Protein AF-B6JE94-F1 (afdb_monomer)

Nearest PDB structures (foldseek):
  7viv-assembly1_A  TM=7.405E-01  e=9.260E-01  African swine fever virus
  4beh-assembly1_B  TM=2.922E-01  e=6.385E+00  Homo sapiens

Mean predicted aligned error: 18.53 Å

Secondary structure (DSSP, 8-state):
----PPPPPPPP-HHHHHHHHHHGGGS-HHHHHHHHHHHHT----HHHHHHHHHHTTPPPPPSS----PPP---PPPP---------HHHHHHHHHHHHHHHHHS--------PPPPS-----EEGGGS-TTS-B--PBPSSS--TT--EE---B-STT-SS-HHHHHHHHTT--HHHHHHHHHHHHTT-

Solvent-accessible surface area (backbone atoms only — not comparable to full-atom values): 11907 Å² total; per-residue (Å²): 136,83,83,82,67,77,80,75,77,79,76,90,50,71,69,59,52,50,51,42,61,75,45,19,61,82,28,32,50,63,55,47,29,53,50,50,22,69,75,66,78,46,84,67,46,49,67,55,49,46,56,48,32,57,77,74,70,37,59,59,22,69,94,57,84,77,66,82,72,73,77,80,76,86,69,82,78,80,91,76,86,88,78,101,80,83,57,72,68,62,50,50,55,55,49,51,53,51,51,52,50,61,71,71,44,76,71,73,81,69,86,74,70,76,88,79,54,98,56,86,60,67,60,33,39,74,91,71,50,60,92,82,44,42,30,10,67,48,73,46,79,88,71,56,53,96,86,51,74,24,14,25,50,39,70,23,57,92,84,30,60,34,21,77,53,51,37,56,61,73,59,52,86,56,53,77,65,53,47,50,50,53,51,53,54,58,60,73,72,108

pLDDT: mean 76.31, std 17.07, range [35.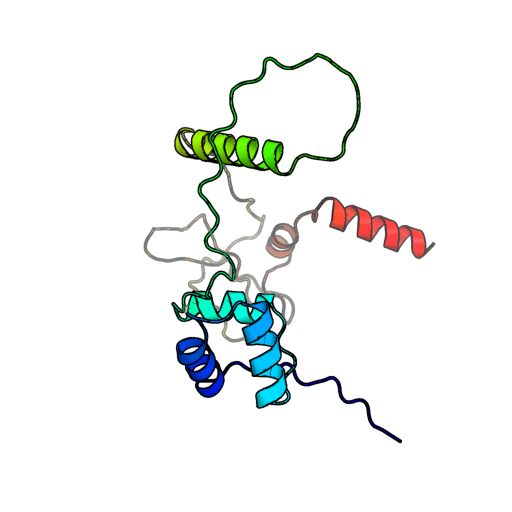84, 96.38]

InterPro domains:
  IPR011681 GcrA cell cycle regulator [PF07750] (32-177)

Sequence (190 aa):
MVTSGLPLKPIWNEQFDAFLRVNGPWKTATELTRALNAAHGTEFTRSAVLGRSFRIGVRIGSAVPRAPQPEPARKAAPSSKGNNYSSEGAKAAGVLARIEQAKSGEVPSCDFKPRTADAQSRHVPLLNLGPFGLECRWPDNELNDASQQTFCGAPTAHGASYCCAHMAIAWGIGTASERSALKTLLEASR

Organism: Afipia carboxidovorans (strain ATCC 49405 / DSM 1227 / KCTC 32145 / OM5) (NCBI:txid504832)

Foldseek 3Di:
DDPPDPPDADDDDVVLVVLCQVQFAPAALVRSQVVVCVVPVHNDDSVNSVVSCVVSVGHGHDPDPPPPDPDPDDDDDDDDDDDDPDCPPVVVVVVVVVVVCVVPDPPPPPPPDQDDFPAQAPFAFPVRQDPQLQFAAAWDPPPPPVPTTGGRRHGPDRPDNHHPRVVCSVCDPDDPVVVVVVVVVVVVVD

Radius of gyration: 27.77 Å; Cα contacts (8 Å, |Δi|>4): 164; chains: 1; bounding box: 66×59×71 Å

Structure (mmCIF, N/CA/C/O backbone):
data_AF-B6JE94-F1
#
_entry.id   AF-B6JE94-F1
#
loop_
_atom_site.group_PDB
_atom_site.id
_atom_site.type_symbol
_atom_site.label_atom_id
_atom_site.label_alt_id
_atom_site.label_comp_id
_atom_site.label_asym_id
_atom_site.label_entity_id
_atom_site.label_seq_id
_atom_site.pdbx_PDB_ins_code
_atom_site.Cartn_x
_atom_site.Cartn_y
_atom_site.Cartn_z
_atom_site.occupancy
_atom_site.B_iso_or_equiv
_atom_site.auth_seq_id
_atom_site.auth_comp_id
_atom_site.auth_asym_id
_atom_site.auth_atom_id
_atom_site.pdbx_PDB_model_num
ATOM 1 N N . MET A 1 1 ? -42.264 -1.731 7.920 1.00 35.84 1 MET A N 1
ATOM 2 C CA . MET A 1 1 ? -41.155 -2.350 7.164 1.00 35.84 1 MET A CA 1
ATOM 3 C C . MET A 1 1 ? -40.007 -1.355 7.154 1.00 35.84 1 MET A C 1
ATOM 5 O O . MET A 1 1 ? -40.072 -0.386 6.414 1.00 35.84 1 MET A O 1
ATOM 9 N N . VAL A 1 2 ? -39.040 -1.505 8.063 1.00 39.34 2 VAL A N 1
ATOM 10 C CA . VAL A 1 2 ? -37.864 -0.624 8.127 1.00 39.34 2 VAL A CA 1
ATOM 11 C C . VAL A 1 2 ? -36.789 -1.289 7.282 1.00 39.34 2 VAL A C 1
ATOM 13 O O . VAL A 1 2 ? -36.285 -2.349 7.641 1.00 39.34 2 VAL A O 1
ATOM 16 N N . THR A 1 3 ? -36.507 -0.727 6.113 1.00 43.06 3 THR A N 1
ATOM 17 C CA . THR A 1 3 ? -35.387 -1.152 5.278 1.00 43.06 3 THR A CA 1
ATOM 18 C C . THR A 1 3 ? -34.099 -0.767 5.992 1.00 43.06 3 THR A C 1
ATOM 20 O O . THR A 1 3 ? -33.694 0.395 5.970 1.00 43.06 3 THR A O 1
ATOM 23 N N . SER A 1 4 ? -33.478 -1.736 6.658 1.00 49.16 4 SER A N 1
ATOM 24 C CA . SER A 1 4 ? -32.138 -1.637 7.232 1.00 49.16 4 SER A CA 1
ATOM 25 C C . SER A 1 4 ? -31.113 -1.530 6.099 1.00 49.16 4 SER A C 1
ATOM 27 O O . SER A 1 4 ? -30.460 -2.506 5.734 1.00 49.16 4 SER A O 1
ATOM 29 N N . GLY A 1 5 ? -31.019 -0.352 5.483 1.00 53.25 5 GLY A N 1
ATOM 30 C CA . GLY A 1 5 ? -29.889 -0.010 4.630 1.00 53.25 5 GLY A CA 1
ATOM 31 C C . GLY A 1 5 ? -28.624 -0.063 5.478 1.00 53.25 5 GLY A C 1
ATOM 32 O O . GLY A 1 5 ? -28.601 0.478 6.583 1.00 53.25 5 GLY A O 1
ATOM 33 N N . LEU A 1 6 ? -27.592 -0.755 4.994 1.00 54.31 6 LEU A N 1
ATOM 34 C CA . LEU A 1 6 ? -26.278 -0.759 5.633 1.00 54.31 6 LEU A CA 1
ATOM 35 C C . LEU A 1 6 ? -25.855 0.699 5.891 1.00 54.31 6 LEU A C 1
ATOM 37 O O . LEU A 1 6 ? -25.915 1.497 4.949 1.00 54.31 6 LEU A O 1
ATOM 41 N N . PRO A 1 7 ? -25.463 1.070 7.125 1.00 62.28 7 PRO A N 1
ATOM 42 C CA . PRO A 1 7 ? -25.089 2.443 7.419 1.00 62.28 7 PRO A CA 1
ATOM 43 C C . PRO A 1 7 ? -23.915 2.823 6.520 1.00 62.28 7 PRO A C 1
ATOM 45 O O . PRO A 1 7 ? -22.867 2.167 6.515 1.00 62.28 7 PRO A O 1
ATOM 48 N N . LEU A 1 8 ? -24.118 3.855 5.699 1.00 69.38 8 LEU A N 1
ATOM 49 C CA . LEU A 1 8 ? -23.069 4.374 4.836 1.00 69.38 8 LEU A CA 1
ATOM 50 C C . LEU A 1 8 ? -21.899 4.788 5.723 1.00 69.38 8 LEU A C 1
ATOM 52 O O . LEU A 1 8 ? -22.050 5.589 6.646 1.00 69.38 8 LEU A O 1
ATOM 56 N N . LYS A 1 9 ? -20.724 4.220 5.445 1.00 77.31 9 LYS A N 1
ATOM 57 C CA . LYS A 1 9 ? -19.511 4.542 6.190 1.00 77.31 9 LYS A CA 1
ATOM 58 C C . LYS A 1 9 ? -19.262 6.051 6.079 1.00 77.31 9 LYS A C 1
ATOM 60 O O . LYS A 1 9 ? -19.142 6.546 4.956 1.00 77.31 9 LYS A O 1
ATOM 65 N N . PRO A 1 10 ? -19.162 6.783 7.200 1.00 82.12 10 PRO A N 1
ATOM 66 C CA . PRO A 1 10 ? -19.008 8.226 7.145 1.00 82.12 10 PRO A CA 1
ATOM 67 C C . PRO A 1 10 ? -17.671 8.582 6.478 1.00 82.12 10 PRO A C 1
ATOM 69 O O . PRO A 1 10 ? -16.611 8.058 6.836 1.00 82.12 10 PRO A O 1
ATOM 72 N N . ILE A 1 11 ? -17.737 9.446 5.464 1.00 92.06 11 ILE A N 1
ATOM 73 C CA . ILE A 1 11 ? -16.577 9.930 4.708 1.00 92.06 11 ILE A CA 1
ATOM 74 C C . ILE A 1 11 ? -15.992 11.134 5.450 1.00 92.06 11 ILE A C 1
ATOM 76 O O . ILE A 1 11 ? -16.724 12.037 5.845 1.00 92.06 11 ILE A O 1
ATOM 80 N N . TRP A 1 12 ? -14.671 11.163 5.640 1.00 92.94 12 TRP A N 1
ATOM 81 C CA . TRP A 1 12 ? -13.993 12.312 6.244 1.00 92.94 12 TRP A CA 1
ATOM 82 C C . TRP A 1 12 ? -14.084 13.543 5.337 1.00 92.94 12 TRP A C 1
ATOM 84 O O . TRP A 1 12 ? -13.752 13.459 4.157 1.00 92.94 12 TRP A O 1
ATOM 94 N N . ASN A 1 13 ? -14.486 14.682 5.896 1.00 94.44 13 ASN A N 1
ATOM 95 C CA . ASN A 1 13 ? -14.581 15.964 5.205 1.00 94.44 13 ASN A CA 1
ATOM 96 C C . ASN A 1 13 ? -13.917 17.078 6.040 1.00 94.44 13 ASN A C 1
ATOM 98 O O . ASN A 1 13 ? -13.529 16.857 7.191 1.00 94.44 13 ASN A O 1
ATOM 102 N N . GLU A 1 14 ? -13.813 18.279 5.467 1.00 95.25 14 GLU A N 1
ATOM 103 C CA . GLU A 1 14 ? -13.161 19.421 6.126 1.00 95.25 14 GLU A CA 1
ATOM 104 C C . GLU A 1 14 ? -13.883 19.852 7.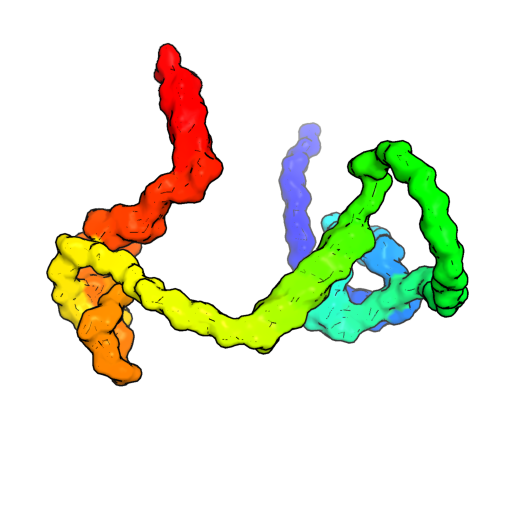414 1.00 95.25 14 GLU A C 1
ATOM 106 O O . GLU A 1 14 ? -13.245 20.290 8.367 1.00 95.25 14 GLU A O 1
ATOM 111 N N . GLN A 1 15 ? -15.207 19.674 7.491 1.00 94.50 15 GLN A N 1
ATOM 112 C CA . GLN A 1 15 ? -15.989 20.002 8.685 1.00 94.50 15 GLN A CA 1
ATOM 113 C C . GLN A 1 15 ? -15.576 19.137 9.885 1.00 94.50 15 GLN A C 1
ATOM 115 O O . GLN A 1 15 ? -15.415 19.651 10.994 1.00 94.50 15 GLN A O 1
ATOM 120 N N . PHE A 1 16 ? -15.353 17.837 9.673 1.00 95.12 16 PHE A N 1
ATOM 121 C CA . PHE A 1 16 ? -14.879 16.940 10.727 1.00 95.12 16 PHE A CA 1
ATOM 122 C C . PHE A 1 16 ? -13.433 17.241 11.125 1.00 95.12 16 PHE A C 1
ATOM 124 O O . PHE A 1 16 ? -13.106 17.212 12.309 1.00 95.12 16 PHE A O 1
ATOM 131 N N . ASP A 1 17 ? -12.573 17.592 10.170 1.00 96.19 17 ASP A N 1
ATOM 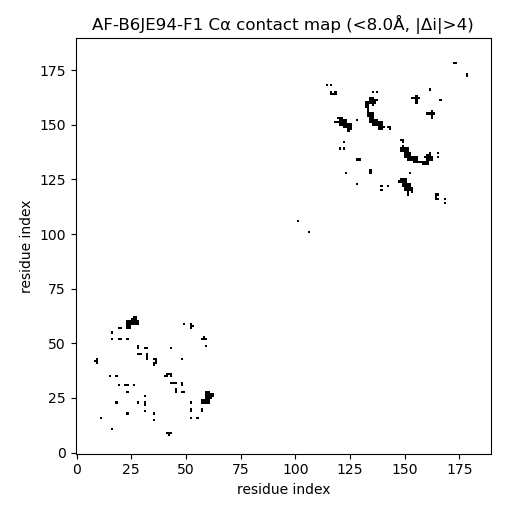132 C CA . ASP A 1 17 ? -11.196 17.983 10.478 1.00 96.19 17 ASP A CA 1
ATOM 133 C C . ASP A 1 17 ? -11.141 19.288 11.278 1.00 96.19 17 ASP A C 1
ATOM 135 O O . ASP A 1 17 ? -10.404 19.377 12.263 1.00 96.19 17 ASP A O 1
ATOM 139 N N . ALA A 1 18 ? -11.963 20.278 10.918 1.00 96.00 18 ALA A N 1
ATOM 140 C CA . ALA A 1 18 ? -12.120 21.512 11.679 1.00 96.00 18 ALA A CA 1
ATOM 141 C C . ALA A 1 18 ? -12.599 21.227 13.111 1.00 96.00 18 ALA A C 1
ATOM 143 O O . ALA A 1 18 ? -12.018 21.741 14.070 1.00 96.00 18 ALA A O 1
ATOM 144 N N . PHE A 1 19 ? -13.583 20.336 13.276 1.00 95.75 19 PHE A N 1
ATOM 145 C CA . PHE A 1 19 ? -14.044 19.904 14.595 1.00 95.75 19 PHE A CA 1
ATOM 146 C C . PHE A 1 19 ? -12.906 19.301 15.430 1.00 95.75 19 PHE A C 1
ATOM 148 O O . PHE A 1 19 ? -12.746 19.653 16.604 1.00 95.75 19 PHE A O 1
ATOM 155 N N . LEU A 1 20 ? -12.090 18.427 14.830 1.00 95.62 20 LEU A N 1
ATOM 156 C CA . LEU A 1 20 ? -10.948 17.808 15.500 1.00 95.62 20 LEU A CA 1
ATOM 157 C C . LEU A 1 20 ? -9.867 18.832 15.859 1.00 95.62 20 LEU A C 1
ATOM 159 O O . LEU A 1 20 ? -9.333 18.753 16.959 1.00 95.62 20 LEU A O 1
ATOM 163 N N . ARG A 1 21 ? -9.565 19.815 15.002 1.00 95.38 21 ARG A N 1
ATOM 164 C CA . ARG A 1 21 ? -8.579 20.873 15.309 1.00 95.38 21 ARG A CA 1
ATOM 165 C C . ARG A 1 21 ? -8.999 21.723 16.505 1.00 95.38 21 ARG A C 1
ATOM 167 O O . ARG A 1 21 ? -8.172 22.006 17.366 1.00 95.38 21 ARG A O 1
ATOM 174 N N . VAL A 1 22 ? -10.280 22.084 16.579 1.00 94.75 22 VAL A N 1
ATOM 175 C CA . VAL A 1 22 ? -10.819 22.916 17.664 1.00 94.75 22 VAL A CA 1
ATOM 176 C C . VAL A 1 22 ? -10.892 22.146 18.981 1.00 94.75 22 VAL A C 1
ATOM 178 O O . VAL A 1 22 ? -10.543 22.681 20.028 1.00 94.75 22 VAL A O 1
ATOM 181 N N . ASN A 1 23 ? -11.341 20.890 18.948 1.00 93.19 23 ASN A N 1
ATOM 182 C CA . ASN A 1 23 ? -11.644 20.129 20.163 1.00 93.19 23 ASN A CA 1
ATOM 183 C C . ASN A 1 23 ? -10.514 19.199 20.618 1.00 93.19 23 ASN A C 1
ATOM 185 O O . ASN A 1 23 ? -10.486 18.796 21.781 1.00 93.19 23 ASN A O 1
ATOM 189 N N . GLY A 1 24 ? -9.612 18.838 19.707 1.00 92.00 24 GLY A N 1
ATOM 190 C CA . GLY A 1 24 ? -8.542 17.866 19.908 1.00 92.00 24 GLY A CA 1
ATOM 191 C C . GLY A 1 24 ? -7.700 18.122 21.153 1.00 92.00 24 GLY A C 1
ATOM 192 O O . GLY A 1 24 ? -7.620 17.226 21.989 1.00 92.00 24 GLY A O 1
ATOM 193 N N . PRO A 1 25 ? -7.132 19.328 21.337 1.00 92.06 25 PRO A N 1
ATOM 194 C CA . PRO A 1 25 ? -6.187 19.586 22.424 1.00 92.06 25 PRO A CA 1
ATOM 195 C C . PRO A 1 25 ? -6.747 19.366 23.839 1.00 92.06 25 PRO A C 1
ATOM 197 O O . PRO A 1 25 ? -5.984 19.063 24.753 1.00 92.06 25 PRO A O 1
ATOM 200 N N . TRP A 1 26 ? -8.065 19.483 24.024 1.00 90.00 26 TRP A N 1
ATOM 201 C CA . TRP A 1 26 ? -8.716 19.483 25.345 1.00 90.00 26 TRP A CA 1
ATOM 202 C C . TRP A 1 26 ? -9.593 18.258 25.604 1.00 90.00 26 TRP A C 1
ATOM 204 O O . TRP A 1 26 ? -10.083 18.089 26.717 1.00 90.00 26 TRP A O 1
ATOM 214 N N . LYS A 1 27 ? -9.837 17.424 24.591 1.00 92.44 27 LYS A N 1
ATOM 215 C CA . LYS A 1 27 ? -10.684 16.234 24.711 1.00 92.44 27 LYS A CA 1
ATOM 216 C C . LYS A 1 27 ? -9.880 14.981 24.428 1.00 92.44 27 LYS A C 1
ATOM 218 O O . LYS A 1 27 ? -9.012 14.959 23.561 1.00 92.44 27 LYS A O 1
ATOM 223 N N . THR A 1 28 ? -10.225 13.902 25.114 1.00 93.69 28 THR A N 1
ATOM 224 C CA . THR A 1 28 ? -9.709 12.575 24.784 1.00 93.69 28 THR A CA 1
ATOM 225 C C . THR A 1 28 ? -10.309 12.048 23.487 1.00 93.69 28 THR A C 1
ATOM 227 O O . THR A 1 28 ? -11.386 12.455 23.052 1.00 93.69 28 THR A O 1
ATOM 230 N N . ALA A 1 29 ? -9.658 11.044 22.895 1.00 92.56 29 ALA A N 1
ATOM 231 C CA . ALA A 1 29 ? -10.170 10.361 21.708 1.00 92.56 29 ALA A CA 1
ATOM 232 C C . ALA A 1 29 ? -11.595 9.813 21.897 1.00 92.56 29 ALA A C 1
ATOM 234 O O . ALA A 1 29 ? -12.404 9.851 20.973 1.00 92.56 29 ALA A O 1
ATOM 235 N N . THR A 1 30 ? -11.912 9.309 23.091 1.00 94.88 30 THR A N 1
ATOM 236 C CA . THR A 1 30 ? -13.235 8.756 23.404 1.00 94.88 30 THR A CA 1
ATOM 237 C C . THR A 1 30 ? -14.297 9.856 23.457 1.00 94.88 30 THR A C 1
ATOM 239 O O . THR A 1 30 ? -15.372 9.699 22.882 1.00 94.88 30 THR A O 1
ATOM 242 N N . GLU A 1 31 ? -13.986 10.991 24.086 1.00 95.44 31 GLU A N 1
ATOM 243 C CA . GLU A 1 31 ? -14.886 12.148 24.157 1.00 95.44 31 GLU A CA 1
ATOM 244 C C . GLU A 1 31 ? -15.080 12.806 22.793 1.00 95.44 31 GLU A C 1
ATOM 246 O O . GLU A 1 31 ? -16.206 13.152 22.451 1.00 95.44 31 GLU A O 1
ATOM 251 N N . LEU A 1 32 ? -14.015 12.923 21.993 1.00 95.00 32 LEU A N 1
ATOM 252 C CA . LEU A 1 32 ? -14.097 13.408 20.614 1.00 95.00 32 LEU A CA 1
ATOM 253 C C . LEU A 1 32 ? -15.009 12.526 19.775 1.00 95.00 32 LEU A C 1
ATOM 255 O O . LEU A 1 32 ? -15.865 13.044 19.075 1.00 95.00 32 LEU A O 1
ATOM 259 N N . THR A 1 33 ? -14.860 11.205 19.883 1.00 96.06 33 THR A N 1
ATOM 260 C CA . THR A 1 33 ? -15.703 10.254 19.148 1.00 96.06 33 THR A CA 1
ATOM 261 C C . THR A 1 33 ? -17.169 10.423 19.529 1.00 96.06 33 THR A C 1
ATOM 263 O O . THR A 1 33 ? -18.022 10.552 18.657 1.00 96.06 33 THR A O 1
ATOM 266 N N . ARG A 1 34 ? -17.468 10.487 20.834 1.00 95.94 34 ARG A N 1
ATOM 267 C CA . ARG A 1 34 ? -18.840 10.678 21.318 1.00 95.94 34 ARG A CA 1
ATOM 268 C C . ARG A 1 34 ? -19.420 12.018 20.860 1.00 95.94 34 ARG A C 1
ATOM 270 O O . ARG A 1 34 ? -20.554 12.049 20.400 1.00 95.94 34 ARG A O 1
ATOM 277 N N . ALA A 1 35 ? -18.651 13.101 20.966 1.00 94.88 35 ALA A N 1
ATOM 278 C CA . ALA A 1 35 ? -19.096 14.437 20.583 1.00 94.88 35 ALA A CA 1
ATOM 279 C C . ALA A 1 35 ? -19.295 14.574 19.065 1.00 94.88 35 ALA A C 1
ATOM 281 O O . ALA A 1 35 ? -20.290 15.146 18.638 1.00 94.88 35 ALA A O 1
ATOM 282 N N . LEU A 1 36 ? -18.394 14.006 18.259 1.00 94.62 36 LEU A N 1
ATOM 283 C CA . LEU A 1 36 ? -18.473 14.020 16.797 1.00 94.62 36 LEU A CA 1
ATOM 284 C C . LEU A 1 36 ? -19.686 13.221 16.297 1.00 94.62 36 LEU A C 1
ATOM 286 O O . LEU A 1 36 ? -20.456 13.709 15.472 1.00 94.62 36 LEU A O 1
ATOM 290 N N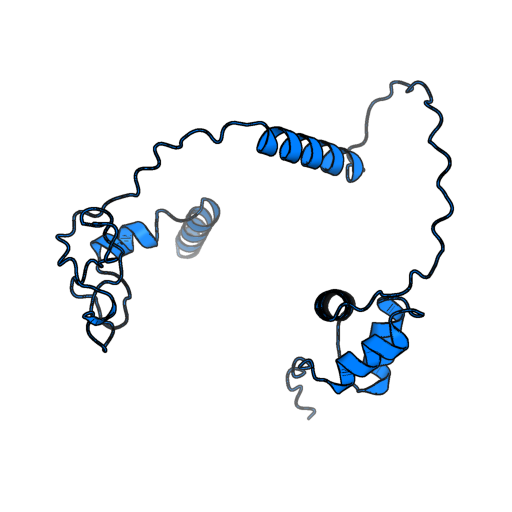 . ASN A 1 37 ? -19.892 12.021 16.847 1.00 94.81 37 ASN A N 1
ATOM 291 C CA . ASN A 1 37 ? -21.029 11.173 16.497 1.00 94.81 37 ASN A CA 1
ATOM 292 C C . ASN A 1 37 ? -22.357 11.815 16.923 1.00 94.81 37 ASN A C 1
ATOM 294 O O . ASN A 1 37 ? -23.302 11.827 16.140 1.00 94.81 37 ASN A O 1
ATOM 298 N N . ALA A 1 38 ? -22.412 12.416 18.118 1.00 93.75 38 ALA A N 1
ATOM 299 C CA . ALA A 1 38 ? -23.602 13.112 18.607 1.00 93.75 38 ALA A CA 1
ATOM 300 C C . ALA A 1 38 ? -23.928 14.384 17.805 1.00 93.75 38 ALA A C 1
ATOM 302 O O . ALA A 1 38 ? -25.095 14.650 17.542 1.00 93.75 38 ALA A O 1
ATOM 303 N N . ALA A 1 39 ? -22.917 15.161 17.401 1.00 91.69 39 ALA A N 1
ATOM 304 C CA . ALA A 1 39 ? -23.118 16.416 16.676 1.00 91.69 39 ALA A CA 1
ATOM 305 C C . ALA A 1 39 ? -23.528 16.211 15.210 1.00 91.69 39 ALA A C 1
ATOM 307 O O . ALA A 1 39 ? -24.252 17.034 14.657 1.00 91.69 39 ALA A O 1
ATOM 308 N N . HIS A 1 40 ? -23.058 15.133 14.575 1.00 90.44 40 HIS A N 1
ATOM 309 C CA . HIS A 1 40 ? -23.203 14.936 13.130 1.00 90.44 40 HIS A CA 1
ATOM 310 C C . HIS A 1 40 ? -23.990 13.679 12.738 1.00 90.44 40 HIS A C 1
ATOM 312 O O . HIS A 1 40 ? -24.092 13.388 11.550 1.00 90.44 40 HIS A O 1
ATOM 318 N N . GLY A 1 41 ? -24.516 12.918 13.705 1.00 89.81 41 GLY A N 1
ATOM 319 C CA . GLY A 1 41 ? -25.239 11.669 13.436 1.00 89.81 41 GLY A CA 1
ATOM 320 C C . GLY A 1 41 ? -24.374 10.620 12.731 1.00 89.81 41 GLY A C 1
ATOM 321 O O . GLY A 1 41 ? -24.862 9.885 11.879 1.00 89.81 41 GLY A O 1
ATOM 322 N N . THR A 1 42 ? -23.073 10.598 13.033 1.00 91.00 42 THR A N 1
ATOM 323 C CA . THR A 1 42 ? -22.103 9.680 12.414 1.00 91.00 42 THR A CA 1
ATOM 324 C C . THR A 1 42 ? -21.750 8.527 13.349 1.00 91.00 42 THR A C 1
ATOM 326 O O . THR A 1 42 ? -22.003 8.579 14.550 1.00 91.00 42 THR A O 1
ATOM 329 N N . GLU A 1 43 ? -21.132 7.483 12.798 1.00 93.38 43 GLU A N 1
ATOM 330 C CA . GLU A 1 43 ? -20.690 6.301 13.547 1.00 93.38 43 GLU A CA 1
ATOM 331 C C . GLU A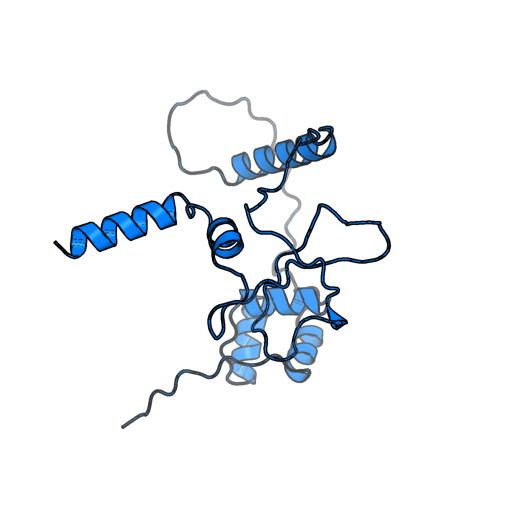 1 43 ? -19.170 6.107 13.444 1.00 93.38 43 GLU A C 1
ATOM 333 O O . GLU A 1 43 ? -18.666 5.029 13.122 1.00 93.38 43 GLU A O 1
ATOM 338 N N . PHE A 1 44 ? -18.390 7.164 13.691 1.00 94.00 44 PHE A N 1
ATOM 339 C CA . PHE A 1 44 ? -16.940 7.009 13.750 1.00 94.00 44 PHE A CA 1
ATOM 340 C C . PHE A 1 44 ? -16.529 6.182 14.971 1.00 94.00 44 PHE A C 1
ATOM 342 O O . PHE A 1 44 ? -17.070 6.328 16.069 1.00 94.00 44 PHE A O 1
ATOM 349 N N . THR A 1 45 ? -15.527 5.322 14.790 1.00 95.44 45 THR A N 1
ATOM 350 C CA . THR A 1 45 ? -14.898 4.587 15.890 1.00 95.44 45 THR A CA 1
ATOM 351 C C . THR A 1 45 ? -13.784 5.416 16.526 1.00 95.44 45 THR A C 1
ATOM 353 O O . THR A 1 45 ? -13.168 6.276 15.889 1.00 95.44 45 THR A O 1
ATOM 356 N N . ARG A 1 46 ? -13.434 5.088 17.775 1.00 95.88 46 ARG A N 1
ATOM 357 C CA . ARG A 1 46 ? -12.324 5.731 18.496 1.00 95.88 46 ARG A CA 1
ATOM 358 C C . ARG A 1 46 ? -10.996 5.664 17.734 1.00 95.88 46 ARG A C 1
ATOM 360 O O . ARG A 1 46 ? -10.243 6.636 17.720 1.00 95.88 46 ARG A O 1
ATOM 367 N N . SER A 1 47 ? -10.695 4.525 17.109 1.00 96.00 47 SER A N 1
ATOM 368 C CA . SER A 1 47 ? -9.471 4.337 16.321 1.00 96.00 47 SER A CA 1
ATOM 369 C C . SER A 1 47 ? -9.482 5.147 15.024 1.00 96.00 47 SER A C 1
ATOM 371 O O . SER A 1 47 ? -8.436 5.668 14.635 1.00 96.00 47 SER A O 1
ATOM 373 N N . ALA A 1 48 ? -10.646 5.313 14.387 1.00 95.75 48 ALA A N 1
ATOM 374 C CA . ALA A 1 48 ? -10.787 6.155 13.204 1.00 95.75 48 ALA A C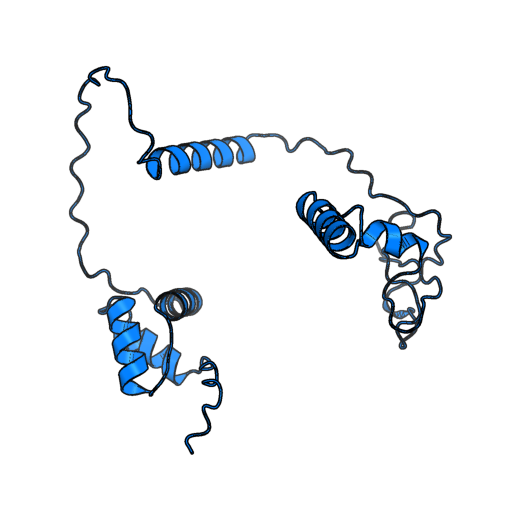A 1
ATOM 375 C C . ALA A 1 48 ? -10.504 7.629 13.531 1.00 95.75 48 ALA A C 1
ATOM 377 O O . ALA A 1 48 ? -9.733 8.263 12.809 1.00 95.75 48 ALA A O 1
ATOM 378 N N . VAL A 1 49 ? -11.055 8.135 14.641 1.00 96.31 49 VAL A N 1
ATOM 379 C CA . VAL A 1 49 ? -10.809 9.501 15.135 1.00 96.31 49 VAL A CA 1
ATOM 380 C C . VAL A 1 49 ? -9.332 9.704 15.472 1.00 96.31 49 VAL A C 1
ATOM 382 O O . VAL A 1 49 ? -8.721 10.633 14.956 1.00 96.31 49 VAL A O 1
ATOM 385 N N . LEU A 1 50 ? -8.723 8.796 16.247 1.00 95.69 50 LEU A N 1
ATOM 386 C CA . LEU A 1 50 ? -7.287 8.841 16.564 1.00 95.69 50 LEU A CA 1
ATOM 387 C C . LEU A 1 50 ? -6.427 8.892 15.301 1.00 95.69 50 LEU A C 1
ATOM 389 O O . LEU A 1 50 ? -5.608 9.794 15.135 1.00 95.69 50 LEU A O 1
ATOM 393 N N . GLY A 1 51 ? -6.630 7.932 14.396 1.00 95.44 51 GLY A N 1
ATOM 394 C CA . GLY A 1 51 ? -5.859 7.845 13.162 1.00 95.44 51 GLY A CA 1
ATOM 395 C C . GLY A 1 51 ? -6.034 9.077 12.276 1.00 95.44 51 GLY A C 1
ATOM 396 O O . GLY A 1 51 ? -5.070 9.512 11.646 1.00 95.44 51 GLY A O 1
ATOM 397 N N . ARG A 1 52 ? -7.238 9.665 12.233 1.00 96.38 52 ARG A N 1
ATOM 398 C CA . ARG A 1 52 ? -7.469 10.909 11.494 1.00 96.38 52 ARG A CA 1
ATOM 399 C C . ARG A 1 52 ? -6.737 12.077 12.141 1.00 96.38 52 ARG A C 1
ATOM 401 O O . ARG A 1 52 ? -5.979 12.727 11.430 1.00 96.38 52 ARG A O 1
ATOM 408 N N . SER A 1 53 ? -6.888 12.286 13.449 1.00 95.56 53 SER A N 1
ATOM 409 C CA . SER A 1 53 ? -6.219 13.368 14.185 1.00 95.56 53 SER A CA 1
ATOM 410 C C . SER A 1 53 ? -4.702 13.352 14.001 1.00 95.56 53 SER A C 1
ATOM 412 O O . SER A 1 53 ? -4.123 14.405 13.750 1.00 95.56 53 SER A O 1
ATOM 414 N N . PHE A 1 54 ? -4.066 12.174 14.013 1.00 95.50 54 PHE A N 1
ATOM 415 C CA . PHE A 1 54 ? -2.631 12.058 13.729 1.00 95.50 54 PHE A CA 1
ATOM 416 C C . PHE A 1 54 ? -2.260 12.509 12.310 1.00 95.50 54 PHE A C 1
ATOM 418 O O . PHE A 1 54 ? -1.294 13.249 12.147 1.00 95.50 54 PHE A O 1
ATOM 425 N N . ARG A 1 55 ? -3.029 12.113 11.285 1.00 96.19 55 ARG A N 1
ATOM 426 C CA . ARG A 1 55 ? -2.756 12.505 9.889 1.00 96.19 55 ARG A CA 1
ATOM 427 C C . ARG A 1 55 ? -2.919 14.005 9.642 1.00 96.19 55 ARG A C 1
ATOM 429 O O . ARG A 1 55 ? -2.218 14.541 8.796 1.00 96.19 55 ARG A O 1
ATOM 436 N N . ILE A 1 56 ? -3.815 14.668 10.374 1.00 95.88 56 ILE A N 1
ATOM 437 C CA . ILE A 1 56 ? -4.030 16.123 10.276 1.00 95.88 56 ILE A CA 1
ATOM 438 C C . ILE A 1 56 ? -3.194 16.930 11.287 1.00 95.88 56 ILE A C 1
ATOM 440 O O . ILE A 1 56 ? -3.397 18.135 11.419 1.00 95.88 56 ILE A O 1
ATOM 444 N N . GLY A 1 57 ? -2.278 16.282 12.019 1.00 94.25 57 GLY A N 1
ATOM 445 C CA . GLY A 1 57 ? -1.360 16.940 12.957 1.00 94.25 57 GLY A CA 1
ATOM 446 C C . GLY A 1 57 ? -1.998 17.445 14.258 1.00 94.25 57 GLY A C 1
ATOM 447 O O . GLY A 1 57 ? -1.400 18.258 14.959 1.00 94.25 57 GLY A O 1
ATOM 448 N N . VAL A 1 58 ? -3.199 16.980 14.609 1.00 94.12 58 VAL A N 1
ATOM 449 C CA . VAL A 1 58 ? -3.904 17.394 15.828 1.00 94.12 58 VAL A CA 1
ATOM 450 C C . VAL A 1 58 ? -3.466 16.535 17.009 1.00 94.12 58 VAL A C 1
ATOM 452 O O . VAL A 1 58 ? -3.653 15.316 17.018 1.00 94.12 58 VAL A O 1
ATOM 455 N N . ARG A 1 59 ? -2.936 17.182 18.051 1.00 91.00 59 ARG A N 1
ATOM 456 C CA . ARG A 1 59 ? -2.693 16.532 19.343 1.00 91.00 59 ARG A CA 1
ATOM 457 C C . ARG A 1 59 ? -4.016 16.367 20.082 1.00 91.00 59 ARG A C 1
ATOM 459 O O . ARG A 1 59 ? -4.692 17.349 20.367 1.00 91.00 59 ARG A O 1
ATOM 466 N N . ILE A 1 60 ? -4.368 15.122 20.386 1.00 90.50 60 ILE A N 1
ATOM 467 C CA . ILE A 1 60 ? -5.515 14.795 21.234 1.00 90.50 60 ILE A CA 1
ATOM 468 C C . ILE A 1 60 ? -5.086 14.917 22.698 1.00 90.50 60 ILE A C 1
ATOM 470 O O . ILE A 1 60 ? -4.035 14.394 23.079 1.00 90.50 60 ILE A O 1
ATOM 474 N N . GLY A 1 61 ? -5.898 15.591 23.509 1.00 79.56 61 GLY A N 1
ATOM 475 C CA . GLY A 1 61 ? -5.671 15.749 24.939 1.00 79.56 61 GLY A CA 1
ATOM 476 C C . GLY A 1 61 ? -5.579 14.401 25.661 1.00 79.56 61 GLY A C 1
ATOM 477 O O . GLY A 1 61 ? -6.310 13.451 25.365 1.00 79.56 61 GLY A O 1
ATOM 478 N N . SER A 1 62 ? -4.676 14.312 26.638 1.00 69.00 62 SER A N 1
ATOM 479 C CA . SER A 1 62 ? -4.652 13.210 27.604 1.00 69.00 62 SER A CA 1
ATOM 480 C C . SER A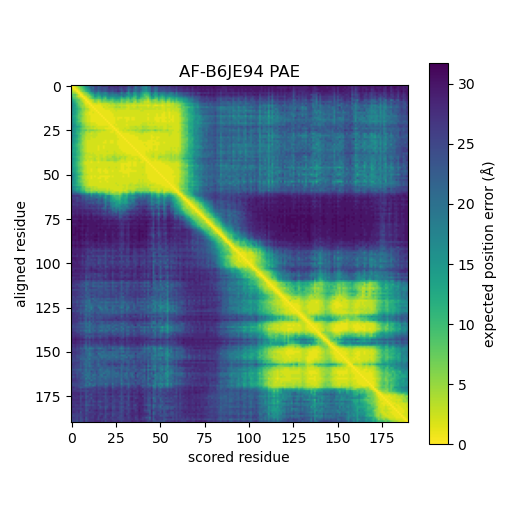 1 62 ? -5.514 13.604 28.799 1.00 69.00 62 SER A C 1
ATOM 482 O O . SER A 1 62 ? -5.246 14.630 29.416 1.00 69.00 62 SER A O 1
ATOM 484 N N . ALA A 1 63 ? -6.510 12.789 29.164 1.00 57.91 63 ALA A N 1
ATOM 485 C CA . ALA A 1 63 ? -7.361 13.035 30.340 1.00 57.91 63 ALA A CA 1
ATOM 486 C C . ALA A 1 63 ? -6.596 13.027 31.674 1.00 57.91 63 ALA A C 1
ATOM 488 O O . ALA A 1 63 ? -7.175 13.338 32.708 1.00 57.91 63 ALA A O 1
ATOM 489 N N . VAL A 1 64 ? -5.313 12.665 31.682 1.00 55.78 64 VAL A N 1
ATOM 490 C CA . VAL A 1 64 ? -4.508 12.634 32.901 1.00 55.78 64 VAL A CA 1
ATOM 491 C C . VAL A 1 64 ? -3.090 13.105 32.561 1.00 55.78 64 VAL A C 1
ATOM 493 O O . VAL A 1 64 ? -2.474 12.532 31.650 1.00 55.78 64 VAL A O 1
ATOM 496 N N . PRO A 1 65 ? -2.527 14.104 33.269 1.00 48.53 65 PRO A N 1
ATOM 497 C CA . PRO A 1 65 ? -1.083 14.238 33.373 1.00 48.53 65 PRO A CA 1
ATOM 498 C C . PRO A 1 65 ? -0.598 12.936 33.994 1.00 48.53 65 PRO A C 1
ATOM 500 O O . PRO A 1 65 ? -0.878 12.657 35.159 1.00 48.53 65 PRO A O 1
ATOM 503 N N . ARG A 1 66 ? 0.051 12.078 33.206 1.00 50.16 66 ARG A N 1
ATOM 504 C CA . ARG A 1 66 ? 0.631 10.851 33.744 1.00 50.16 66 ARG A CA 1
ATOM 505 C C . ARG A 1 66 ? 1.669 11.303 34.766 1.00 50.16 66 ARG A C 1
ATOM 507 O O . ARG A 1 66 ? 2.713 11.813 34.369 1.00 50.16 66 ARG A O 1
ATOM 514 N N . ALA A 1 67 ? 1.334 11.204 36.055 1.00 53.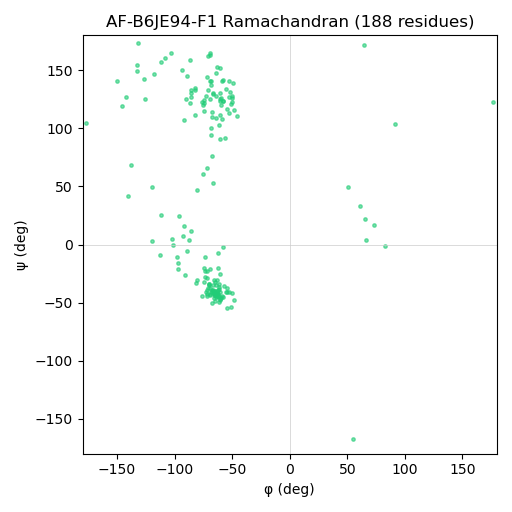19 67 ALA A N 1
ATOM 515 C CA . ALA A 1 67 ? 2.259 11.532 37.128 1.00 53.19 67 ALA A CA 1
ATOM 516 C C . ALA A 1 67 ? 3.583 10.807 36.839 1.00 53.19 67 ALA A C 1
ATOM 518 O O . ALA A 1 67 ? 3.527 9.662 36.360 1.00 53.19 67 ALA A O 1
ATOM 519 N N . PRO A 1 68 ? 4.743 11.456 37.053 1.00 52.47 68 PRO A N 1
ATOM 520 C CA . PRO A 1 68 ? 6.023 10.788 36.892 1.00 52.47 68 PRO A CA 1
ATOM 521 C C . PRO A 1 68 ? 5.970 9.522 37.741 1.00 52.47 68 PRO A C 1
ATOM 523 O O . PRO A 1 68 ? 5.798 9.576 38.958 1.00 52.47 68 PRO A O 1
ATOM 526 N N . GLN A 1 69 ? 5.986 8.375 37.066 1.00 54.53 69 GLN A N 1
ATOM 527 C CA . GLN A 1 69 ? 6.019 7.090 37.742 1.00 54.53 69 GLN A CA 1
ATOM 528 C C . GLN A 1 69 ? 7.314 7.087 38.556 1.00 54.53 69 GLN A C 1
ATOM 530 O O . GLN A 1 69 ? 8.364 7.366 37.968 1.00 54.53 69 GLN A O 1
ATOM 535 N N . PRO A 1 70 ? 7.269 6.839 39.877 1.00 50.91 70 PRO A N 1
ATOM 536 C CA . PRO A 1 70 ? 8.494 6.681 40.641 1.00 50.91 70 PRO A CA 1
ATOM 537 C C . PRO A 1 70 ? 9.322 5.583 39.971 1.00 50.91 70 PRO A C 1
ATOM 539 O O . PRO A 1 70 ? 8.773 4.542 39.595 1.00 50.91 70 PRO A O 1
ATOM 542 N N . GLU A 1 71 ? 10.620 5.833 39.776 1.00 55.28 71 GLU A N 1
ATOM 543 C CA . GLU A 1 71 ? 11.528 4.805 39.273 1.00 55.28 71 GLU A CA 1
ATOM 544 C C . GLU A 1 71 ? 11.339 3.546 40.127 1.00 55.28 71 GLU A C 1
ATOM 546 O O . GLU A 1 71 ? 11.378 3.632 41.361 1.00 55.28 71 GLU A O 1
ATOM 551 N N . PRO A 1 72 ? 11.067 2.377 39.519 1.00 50.62 72 PRO A N 1
ATOM 552 C CA . PRO A 1 72 ? 10.841 1.178 40.296 1.00 50.62 72 PRO A CA 1
ATOM 553 C C . PRO A 1 72 ? 12.139 0.843 41.027 1.00 50.62 72 PRO A C 1
ATOM 555 O O . PRO A 1 72 ? 13.124 0.421 40.417 1.00 50.62 72 PRO A O 1
ATOM 558 N N . ALA A 1 73 ? 12.133 1.033 42.348 1.00 57.09 73 ALA A N 1
ATOM 559 C CA . ALA A 1 73 ? 13.192 0.559 43.220 1.00 57.09 73 ALA A CA 1
ATOM 560 C C . ALA A 1 73 ? 13.438 -0.920 42.898 1.00 57.09 73 ALA A C 1
ATOM 562 O O . ALA A 1 73 ? 12.507 -1.732 42.941 1.00 57.09 73 ALA A O 1
ATOM 563 N N . ARG A 1 74 ? 14.681 -1.256 42.532 1.00 57.16 74 ARG A N 1
ATOM 564 C CA . ARG A 1 74 ? 15.107 -2.624 42.223 1.00 57.16 74 ARG A CA 1
ATOM 565 C C . ARG A 1 74 ? 14.897 -3.500 43.458 1.00 57.16 74 ARG A C 1
ATOM 567 O O . ARG A 1 74 ? 15.778 -3.614 44.303 1.00 57.16 74 ARG A O 1
ATOM 574 N N . LYS A 1 75 ? 13.725 -4.118 43.583 1.00 49.91 75 LYS A N 1
ATOM 575 C CA . LYS A 1 75 ? 13.512 -5.196 44.546 1.00 49.91 75 LYS A CA 1
ATOM 576 C C . LYS A 1 75 ? 14.166 -6.447 43.973 1.00 49.91 75 LYS A C 1
ATOM 578 O O . LYS A 1 75 ? 13.848 -6.851 42.856 1.00 49.91 75 LYS A O 1
ATOM 583 N N . ALA A 1 76 ? 15.097 -7.028 44.729 1.00 56.81 76 ALA A N 1
ATOM 584 C CA . ALA A 1 76 ? 15.636 -8.349 44.439 1.00 56.81 76 ALA A CA 1
ATOM 585 C C . ALA A 1 76 ? 14.465 -9.334 44.292 1.00 56.81 76 ALA A C 1
ATOM 587 O O . ALA A 1 76 ? 13.572 -9.378 45.140 1.00 56.81 76 ALA A O 1
ATOM 588 N N . ALA A 1 77 ? 14.430 -10.054 43.172 1.00 48.75 77 ALA A N 1
ATOM 589 C CA . ALA A 1 77 ? 13.315 -10.919 42.823 1.00 48.75 77 ALA A CA 1
ATOM 590 C C . ALA A 1 77 ? 13.214 -12.102 43.804 1.00 48.75 77 ALA A C 1
ATOM 592 O O . ALA A 1 77 ? 14.206 -12.811 43.988 1.00 48.75 77 ALA A O 1
ATOM 593 N N . PRO A 1 78 ? 12.037 -12.385 44.391 1.00 49.59 78 PRO A N 1
ATOM 594 C CA . PRO A 1 78 ? 11.796 -13.687 44.976 1.00 49.59 78 PRO A CA 1
ATOM 595 C C . PRO A 1 78 ? 11.563 -14.686 43.838 1.00 49.59 78 PRO A C 1
ATOM 597 O O . PRO A 1 78 ? 10.696 -14.507 42.981 1.00 49.59 78 PRO A O 1
ATOM 600 N N . SER A 1 79 ? 12.359 -15.750 43.832 1.00 59.69 79 SER A N 1
ATOM 601 C CA . SER A 1 79 ? 12.133 -16.925 42.997 1.00 59.69 79 SER A CA 1
ATOM 602 C C . SER A 1 79 ? 10.781 -17.548 43.357 1.00 59.69 79 SER A C 1
ATOM 604 O O . SER A 1 79 ? 10.644 -18.129 44.433 1.00 59.69 79 SER A O 1
ATOM 606 N N . SER A 1 80 ? 9.793 -17.491 42.461 1.00 42.81 80 SER A N 1
ATOM 607 C CA . SER A 1 80 ? 8.662 -18.420 42.515 1.00 42.81 80 SER A CA 1
ATOM 608 C C . SER A 1 80 ? 8.082 -18.709 41.130 1.00 42.81 80 SER A C 1
ATOM 610 O O . SER A 1 80 ? 8.022 -17.857 40.245 1.00 42.81 80 SER A O 1
ATOM 612 N N . LYS A 1 81 ? 7.731 -19.982 40.960 1.00 50.06 81 LYS A N 1
ATOM 613 C CA . LYS A 1 81 ? 7.190 -20.624 39.765 1.00 50.06 81 LYS A CA 1
ATOM 614 C C . LYS A 1 81 ? 5.763 -20.139 39.477 1.00 50.06 81 LYS A C 1
ATOM 616 O O . LYS A 1 81 ? 4.948 -20.097 40.387 1.00 50.06 81 LYS A O 1
ATOM 621 N N . GLY A 1 82 ? 5.458 -19.947 38.191 1.00 44.09 82 GLY A N 1
ATOM 622 C CA . GLY A 1 82 ? 4.107 -20.070 37.631 1.00 44.09 82 GLY A CA 1
ATOM 623 C C . GLY A 1 82 ? 3.251 -18.799 37.594 1.00 44.09 82 GLY A C 1
ATOM 624 O O . GLY A 1 82 ? 2.664 -18.414 38.594 1.00 44.09 82 GLY A O 1
ATOM 625 N N . ASN A 1 83 ? 3.115 -18.196 36.406 1.00 38.72 83 ASN A N 1
ATOM 626 C CA . ASN A 1 83 ? 1.827 -18.027 35.707 1.00 38.72 83 ASN A CA 1
ATOM 627 C C . ASN A 1 83 ? 2.015 -17.227 34.405 1.00 38.72 83 ASN A C 1
ATOM 629 O O . ASN A 1 83 ? 2.480 -16.090 34.402 1.00 38.72 83 ASN A O 1
ATOM 633 N N . ASN A 1 84 ? 1.620 -17.833 33.283 1.00 47.75 84 ASN A N 1
ATOM 634 C CA . ASN A 1 84 ? 1.813 -17.343 31.912 1.00 47.75 84 ASN A CA 1
ATOM 635 C C . ASN A 1 84 ? 0.779 -16.283 31.482 1.00 47.75 84 ASN A C 1
ATOM 637 O O . ASN A 1 84 ? 0.226 -16.367 30.389 1.00 47.75 84 ASN A O 1
ATOM 641 N N . TYR A 1 85 ? 0.511 -15.278 32.315 1.00 41.84 85 TYR A N 1
ATOM 642 C CA . TYR A 1 85 ? -0.386 -14.170 31.964 1.00 41.84 85 TYR A CA 1
ATOM 643 C C . TYR A 1 85 ? 0.185 -12.832 32.443 1.00 41.84 85 TYR A C 1
ATOM 645 O O . TYR A 1 85 ? -0.338 -12.216 33.358 1.00 41.84 85 TYR A O 1
ATOM 653 N N . SER A 1 86 ? 1.288 -12.390 31.832 1.00 48.50 86 SER A N 1
ATOM 654 C CA . SER A 1 86 ? 1.572 -10.969 31.566 1.00 48.50 86 SER A CA 1
ATOM 655 C C . SER A 1 86 ? 2.890 -10.855 30.794 1.00 48.50 86 SER A C 1
ATOM 657 O O . SER A 1 86 ? 3.968 -11.044 31.350 1.00 48.50 86 SER A O 1
ATOM 659 N N . SER A 1 87 ? 2.836 -10.589 29.487 1.00 47.31 87 SER A N 1
ATOM 660 C CA . SER A 1 87 ? 4.046 -10.319 28.694 1.00 47.31 87 SER A CA 1
ATOM 661 C C . SER A 1 87 ? 3.843 -9.208 27.665 1.00 47.31 87 SER A C 1
ATOM 663 O O . SER A 1 87 ? 4.333 -9.291 26.544 1.00 47.31 87 SER A O 1
ATOM 665 N N . GLU A 1 88 ? 3.158 -8.122 28.028 1.00 50.06 88 GLU A N 1
ATOM 666 C CA . GLU A 1 88 ? 3.269 -6.889 27.229 1.00 50.06 88 GLU A CA 1
ATOM 667 C C . GLU A 1 88 ? 4.660 -6.248 27.396 1.00 50.06 88 GLU A C 1
ATOM 669 O O . GLU A 1 88 ? 5.244 -5.777 26.422 1.00 50.06 88 GLU A O 1
ATOM 674 N N . GLY A 1 89 ? 5.270 -6.345 28.586 1.00 48.56 89 GLY A N 1
ATOM 675 C CA . GLY A 1 89 ? 6.623 -5.827 28.840 1.00 48.56 89 GLY A CA 1
ATOM 676 C C . GLY A 1 89 ? 7.751 -6.649 28.200 1.00 48.56 89 GLY A C 1
ATOM 677 O O . GLY A 1 89 ? 8.679 -6.084 27.624 1.00 48.56 89 GLY A O 1
ATOM 678 N N . ALA A 1 90 ? 7.659 -7.984 28.232 1.00 48.59 90 ALA A N 1
ATOM 679 C CA . ALA A 1 90 ? 8.696 -8.855 27.666 1.00 48.59 90 ALA A CA 1
ATOM 680 C C . ALA A 1 90 ? 8.719 -8.832 26.124 1.00 48.59 90 ALA A C 1
ATOM 682 O O . ALA A 1 90 ? 9.778 -8.980 25.517 1.00 48.59 90 ALA A O 1
ATOM 683 N N . LYS A 1 91 ? 7.570 -8.574 25.479 1.00 52.03 91 LYS A N 1
ATOM 684 C CA . LYS A 1 91 ? 7.501 -8.385 24.023 1.00 52.03 91 LYS A CA 1
ATOM 685 C C . LYS A 1 91 ? 8.124 -7.059 23.589 1.00 52.03 91 LYS A C 1
ATOM 687 O O . LYS A 1 91 ? 8.825 -7.040 22.586 1.00 52.03 91 LYS A O 1
ATOM 692 N N . ALA A 1 92 ? 7.930 -5.976 24.344 1.00 55.53 92 ALA A N 1
ATOM 693 C CA . ALA A 1 92 ? 8.483 -4.666 23.996 1.00 55.53 92 ALA A CA 1
ATOM 694 C C . ALA A 1 92 ? 10.023 -4.638 24.048 1.00 55.53 92 ALA A C 1
ATOM 696 O O . ALA A 1 92 ? 10.655 -4.152 23.112 1.00 55.53 92 ALA A O 1
ATOM 697 N N . ALA A 1 93 ? 10.629 -5.226 25.086 1.00 57.88 93 ALA A N 1
ATOM 698 C CA . ALA A 1 93 ? 12.087 -5.329 25.193 1.00 57.88 93 ALA A CA 1
ATOM 699 C C . ALA A 1 93 ? 12.688 -6.225 24.094 1.00 57.88 93 ALA A C 1
ATOM 701 O O . ALA A 1 93 ? 13.684 -5.858 23.474 1.00 57.88 93 ALA A O 1
ATOM 702 N N . GLY A 1 94 ? 12.044 -7.358 23.785 1.00 61.41 94 GLY A N 1
ATOM 703 C CA . GLY A 1 94 ? 12.461 -8.226 22.680 1.00 61.41 94 GLY A CA 1
ATOM 704 C C . GLY A 1 94 ? 12.320 -7.569 21.302 1.00 61.41 94 GLY A C 1
ATOM 705 O O . GLY A 1 94 ? 13.130 -7.822 20.414 1.00 61.41 94 GLY A O 1
ATOM 706 N N . VAL A 1 95 ? 11.324 -6.699 21.115 1.00 64.56 95 VAL A N 1
ATOM 707 C CA . VAL A 1 95 ? 11.149 -5.923 19.878 1.00 64.56 95 VAL A CA 1
ATOM 708 C C . VAL A 1 95 ? 12.218 -4.838 19.749 1.00 64.56 95 VAL A C 1
ATOM 710 O O . VAL A 1 95 ? 12.803 -4.716 18.679 1.00 64.56 95 VAL A O 1
ATOM 713 N N . LEU A 1 96 ? 12.529 -4.096 20.817 1.00 68.94 96 LEU A N 1
ATOM 714 C CA . LEU A 1 96 ? 13.586 -3.075 20.790 1.00 68.94 96 LEU A CA 1
ATOM 715 C C . LEU A 1 96 ? 14.971 -3.686 20.544 1.00 68.94 96 LEU A C 1
ATOM 717 O O . LEU A 1 96 ? 15.691 -3.202 19.676 1.00 68.94 96 LEU A O 1
ATOM 721 N N . ALA A 1 97 ? 15.288 -4.804 21.202 1.00 67.19 97 ALA A N 1
ATOM 722 C CA . ALA A 1 97 ? 16.530 -5.537 20.961 1.00 67.19 97 ALA A CA 1
ATOM 723 C C . ALA A 1 97 ? 16.627 -6.058 19.514 1.00 67.19 97 ALA A C 1
ATOM 725 O O . ALA A 1 97 ? 17.683 -5.976 18.895 1.00 67.19 97 ALA A O 1
ATOM 726 N N . ARG A 1 98 ? 15.515 -6.530 18.926 1.00 65.19 98 ARG A N 1
ATOM 727 C CA . ARG A 1 98 ? 15.461 -6.916 17.503 1.00 65.19 98 ARG A CA 1
ATOM 728 C C . ARG A 1 98 ? 15.637 -5.729 16.558 1.00 65.19 98 ARG A C 1
ATOM 730 O O . ARG A 1 98 ? 16.232 -5.897 15.501 1.00 65.19 98 ARG A O 1
ATOM 737 N N . ILE A 1 99 ? 15.135 -4.547 16.918 1.00 69.88 99 ILE A N 1
ATOM 738 C CA . ILE A 1 99 ? 15.322 -3.318 16.134 1.00 69.88 99 ILE A CA 1
ATOM 739 C C . ILE A 1 99 ? 16.783 -2.860 16.192 1.00 69.88 99 ILE A C 1
ATOM 741 O O . ILE A 1 99 ? 17.332 -2.482 15.162 1.00 69.88 99 ILE A O 1
ATOM 745 N N . GLU A 1 100 ? 17.429 -2.900 17.358 1.00 71.50 100 GLU A N 1
ATOM 746 C CA . GLU A 1 100 ? 18.858 -2.580 17.486 1.00 71.50 100 GLU A CA 1
ATOM 747 C C . GLU A 1 100 ? 19.730 -3.585 16.732 1.00 71.50 100 GLU A C 1
ATOM 749 O O . GLU A 1 100 ? 20.600 -3.178 15.966 1.00 71.50 100 GLU A O 1
ATOM 754 N N . GLN A 1 101 ? 19.424 -4.879 16.837 1.00 64.00 101 GLN A N 1
ATOM 755 C CA . GLN A 1 101 ? 20.115 -5.927 16.087 1.00 64.00 101 GLN A CA 1
ATOM 756 C C . GLN A 1 101 ? 19.908 -5.798 14.567 1.00 64.00 101 GLN A C 1
ATOM 758 O O . GLN A 1 101 ? 20.832 -6.048 13.801 1.00 64.00 101 GLN A O 1
ATOM 763 N N . ALA A 1 102 ? 18.727 -5.357 14.117 1.00 61.34 102 ALA A N 1
ATOM 764 C CA . ALA A 1 102 ? 18.458 -5.067 12.707 1.00 61.34 102 ALA A CA 1
ATOM 765 C C . ALA A 1 102 ? 19.155 -3.791 12.202 1.00 61.34 102 ALA A C 1
ATOM 767 O O . ALA A 1 102 ? 19.374 -3.658 11.003 1.00 61.34 102 ALA A O 1
ATOM 768 N N . LYS A 1 103 ? 19.505 -2.852 13.093 1.00 67.81 103 LYS A N 1
ATOM 769 C CA . LYS A 1 103 ? 20.286 -1.653 12.746 1.00 67.81 103 LYS A CA 1
ATOM 770 C C . LYS A 1 103 ? 21.785 -1.933 12.658 1.00 67.81 103 LYS A C 1
ATOM 772 O O . LYS A 1 103 ? 22.471 -1.242 11.916 1.00 67.81 103 LYS A O 1
ATOM 777 N N . SER A 1 104 ? 22.286 -2.893 13.436 1.00 60.28 104 SER A N 1
ATOM 778 C CA . SER A 1 104 ? 23.711 -3.243 13.486 1.00 60.28 104 SER A CA 1
ATOM 779 C C . SER A 1 104 ? 24.086 -4.440 12.614 1.00 60.28 104 SER A C 1
ATOM 781 O O . SER A 1 104 ? 25.268 -4.681 12.393 1.00 60.28 104 SER A O 1
ATOM 783 N N . GLY A 1 105 ? 23.106 -5.229 12.171 1.00 59.81 105 GLY A N 1
ATOM 784 C CA . GLY A 1 105 ? 23.331 -6.331 11.252 1.00 59.81 105 GLY A CA 1
ATOM 785 C C . GLY A 1 105 ? 23.588 -5.791 9.856 1.00 59.81 105 GLY A C 1
ATOM 786 O O . GLY A 1 105 ? 22.692 -5.212 9.246 1.00 59.81 105 GLY A O 1
ATOM 787 N N . GLU A 1 106 ? 24.799 -6.004 9.350 1.00 58.44 106 GLU A N 1
ATOM 788 C CA . GLU A 1 106 ? 25.051 -6.058 7.914 1.00 58.44 106 GLU A CA 1
ATOM 789 C C . GLU A 1 106 ? 23.950 -6.948 7.324 1.00 58.44 106 GLU A C 1
ATOM 791 O O . GLU A 1 106 ? 23.840 -8.120 7.695 1.00 58.44 106 GLU A O 1
ATOM 796 N N . VAL A 1 107 ? 23.030 -6.353 6.551 1.00 61.16 107 VAL A N 1
ATOM 797 C CA . VAL A 1 107 ? 21.931 -7.101 5.933 1.00 61.16 107 VAL A CA 1
ATOM 798 C C . VAL A 1 107 ? 22.631 -8.215 5.172 1.00 61.16 107 VAL A C 1
ATOM 800 O O . VAL A 1 107 ? 23.432 -7.878 4.295 1.00 61.16 107 VAL A O 1
ATOM 803 N N . PRO A 1 108 ? 22.417 -9.503 5.516 1.00 60.00 108 PRO A N 1
ATOM 804 C CA . PRO A 1 108 ? 23.018 -10.577 4.753 1.00 60.00 108 PRO A CA 1
ATOM 805 C C . PRO A 1 108 ? 22.664 -10.269 3.313 1.00 60.00 108 PRO A C 1
ATOM 807 O O . PRO A 1 108 ? 21.475 -10.087 3.030 1.00 60.00 108 PRO A O 1
ATOM 810 N N . SER A 1 109 ? 23.674 -10.103 2.454 1.00 62.72 109 SER A N 1
ATOM 811 C CA . SER A 1 109 ? 23.460 -10.042 1.016 1.00 62.72 109 SER A CA 1
ATOM 812 C C . SER A 1 109 ? 22.750 -11.337 0.693 1.00 62.72 109 SER A C 1
ATOM 814 O O . SER A 1 109 ? 23.364 -12.395 0.578 1.00 62.72 109 SER A O 1
ATOM 816 N N . CYS A 1 110 ? 21.424 -11.299 0.719 1.00 53.84 110 CYS A N 1
ATOM 817 C CA . CYS A 1 110 ? 20.653 -12.424 0.300 1.00 53.84 110 CYS A CA 1
ATOM 818 C C . CYS A 1 110 ? 20.961 -12.470 -1.183 1.00 53.84 110 CYS A C 1
ATOM 820 O O . CYS A 1 110 ? 20.619 -11.546 -1.922 1.00 53.84 110 CYS A O 1
ATOM 822 N N . ASP A 1 111 ? 21.645 -13.530 -1.602 1.00 61.56 111 ASP A N 1
ATOM 823 C CA . ASP A 1 111 ? 21.755 -13.925 -3.001 1.00 61.56 111 ASP A CA 1
ATOM 824 C C . ASP A 1 111 ? 20.362 -14.362 -3.481 1.00 61.56 111 ASP A C 1
ATOM 826 O O . ASP A 1 111 ? 20.140 -15.480 -3.951 1.00 61.56 111 ASP A O 1
ATOM 830 N N . PHE A 1 112 ? 19.371 -13.494 -3.274 1.00 67.00 112 PHE A N 1
ATOM 831 C CA . PHE A 1 112 ? 18.022 -13.646 -3.735 1.00 67.00 112 PHE A CA 1
ATOM 832 C C . PHE A 1 112 ? 18.096 -13.514 -5.242 1.00 67.00 112 PHE A C 1
ATOM 834 O O . PHE A 1 112 ? 18.101 -12.423 -5.805 1.00 67.00 112 PHE A O 1
ATOM 841 N N . LYS A 1 113 ? 18.193 -14.667 -5.888 1.00 67.88 113 LYS A N 1
ATOM 842 C CA . LYS A 1 113 ? 17.976 -14.800 -7.315 1.00 67.88 113 LYS A CA 1
ATOM 843 C C . LYS A 1 113 ? 16.465 -14.894 -7.500 1.00 67.88 113 LYS A C 1
ATOM 845 O O . LYS A 1 113 ? 15.874 -15.880 -7.044 1.00 67.88 113 LYS A O 1
ATOM 850 N N . PRO A 1 114 ? 15.812 -13.879 -8.096 1.00 70.12 114 PRO A N 1
ATOM 851 C CA . PRO A 1 114 ? 14.399 -13.976 -8.419 1.00 70.12 114 PRO A CA 1
ATOM 852 C C . PRO A 1 114 ? 14.161 -15.249 -9.230 1.00 70.12 114 PRO A C 1
ATOM 854 O O . PRO A 1 114 ? 14.974 -15.604 -10.082 1.00 70.12 114 PRO A O 1
ATOM 857 N N . ARG A 1 115 ? 13.053 -15.945 -8.966 1.00 71.31 115 ARG A N 1
ATOM 858 C CA . ARG A 1 115 ? 12.667 -17.092 -9.793 1.00 71.31 115 ARG A CA 1
ATOM 859 C C . ARG A 1 115 ? 12.452 -16.603 -11.223 1.00 71.31 115 ARG A C 1
ATOM 861 O O . ARG A 1 115 ? 11.646 -15.698 -11.438 1.00 71.31 115 ARG A O 1
ATOM 868 N N . THR A 1 116 ? 13.166 -17.200 -12.165 1.00 74.56 116 THR A N 1
ATOM 869 C CA . THR A 1 116 ? 12.968 -17.005 -13.599 1.00 74.56 116 THR A CA 1
ATOM 870 C C . THR A 1 116 ? 11.947 -18.024 -14.099 1.00 74.56 116 THR A C 1
ATOM 872 O O . THR A 1 116 ? 11.850 -19.129 -13.560 1.00 74.56 116 THR A O 1
ATOM 875 N N . ALA A 1 117 ? 11.122 -17.632 -15.068 1.00 77.38 117 ALA A N 1
ATOM 876 C CA . ALA A 1 117 ? 10.240 -18.567 -15.756 1.00 77.38 117 ALA A CA 1
ATOM 877 C C . ALA A 1 117 ? 10.926 -19.067 -17.021 1.00 77.38 117 ALA A C 1
ATOM 879 O O . ALA A 1 117 ? 11.635 -18.301 -17.669 1.00 77.38 117 ALA A O 1
ATOM 880 N N . ASP A 1 118 ? 10.619 -20.295 -17.429 1.00 76.12 118 ASP A N 1
ATOM 881 C CA . ASP A 1 118 ? 10.982 -20.817 -18.749 1.00 76.12 118 ASP A CA 1
ATOM 882 C C . ASP A 1 118 ? 10.054 -20.215 -19.822 1.00 76.12 118 ASP A C 1
ATOM 884 O O . ASP A 1 118 ? 9.265 -20.902 -20.472 1.00 76.12 118 ASP A O 1
ATOM 888 N N . ALA A 1 119 ? 10.077 -18.889 -19.953 1.00 78.69 119 ALA A N 1
ATOM 889 C CA . ALA A 1 119 ? 9.337 -18.137 -20.953 1.00 78.69 119 ALA A CA 1
ATOM 890 C C . ALA A 1 119 ? 10.304 -17.244 -21.719 1.00 78.69 119 ALA A C 1
ATOM 892 O O . ALA A 1 119 ? 11.002 -16.426 -21.127 1.00 78.69 119 ALA A O 1
ATOM 893 N N . GLN A 1 120 ? 10.307 -17.365 -23.045 1.00 82.50 120 GLN A N 1
ATOM 894 C CA . GLN A 1 120 ? 11.072 -16.454 -23.883 1.00 82.50 120 GLN A CA 1
ATOM 895 C C . GLN A 1 120 ? 10.445 -15.061 -23.797 1.00 82.50 120 GLN A C 1
ATOM 897 O O . GLN A 1 120 ? 9.331 -14.838 -24.281 1.00 82.50 120 GLN A O 1
ATOM 902 N N . SER A 1 121 ? 11.145 -14.139 -23.140 1.00 86.19 121 SER A N 1
ATOM 903 C CA . SER A 1 121 ? 10.709 -12.755 -23.076 1.00 86.19 121 SER A CA 1
ATOM 904 C C . SER A 1 121 ? 10.884 -12.053 -24.426 1.00 86.19 121 SER A C 1
ATOM 906 O O . SER A 1 121 ? 11.842 -12.288 -25.161 1.00 86.19 121 SER A O 1
ATOM 908 N N . ARG A 1 122 ? 9.942 -11.162 -24.743 1.00 90.31 122 ARG A N 1
ATOM 909 C CA . ARG A 1 122 ? 10.024 -10.212 -25.856 1.00 90.31 122 ARG A CA 1
ATOM 910 C C . ARG A 1 122 ? 10.684 -8.883 -25.468 1.00 90.31 122 ARG A C 1
ATOM 912 O O . ARG A 1 122 ? 10.865 -8.052 -26.352 1.00 90.31 122 ARG A O 1
ATOM 919 N N . HIS A 1 123 ? 11.006 -8.668 -24.190 1.00 89.19 123 HIS A N 1
ATOM 920 C CA . HIS A 1 123 ? 11.644 -7.457 -23.659 1.00 89.19 123 HIS A CA 1
ATOM 921 C C . HIS A 1 123 ? 10.951 -6.157 -24.091 1.00 89.19 123 HIS A C 1
ATOM 923 O O . HIS A 1 123 ? 11.570 -5.211 -24.575 1.00 89.19 123 HIS A O 1
ATOM 929 N N . VAL A 1 124 ? 9.629 -6.109 -23.928 1.00 90.12 124 VAL A N 1
ATOM 930 C CA . VAL A 1 124 ? 8.803 -4.989 -24.390 1.00 90.12 124 VAL A CA 1
ATOM 931 C C . VAL A 1 124 ? 8.774 -3.891 -23.320 1.00 90.12 124 VAL A C 1
ATOM 933 O O . VAL A 1 124 ? 8.433 -4.187 -22.175 1.00 90.12 124 VAL A O 1
ATOM 936 N N . PRO A 1 125 ? 9.092 -2.623 -23.639 1.00 90.50 125 PRO A N 1
ATOM 937 C CA . PRO A 1 125 ? 8.912 -1.510 -22.707 1.00 90.50 125 PRO A CA 1
ATOM 938 C C . PRO A 1 125 ? 7.446 -1.334 -22.298 1.00 90.50 125 PRO A C 1
ATOM 940 O O . PRO A 1 125 ? 6.549 -1.590 -23.099 1.00 90.50 125 PRO A O 1
ATOM 943 N N . LEU A 1 126 ? 7.188 -0.797 -21.099 1.00 89.44 126 LEU A N 1
ATOM 944 C CA . LEU A 1 126 ? 5.820 -0.590 -20.585 1.00 89.44 126 LEU A CA 1
ATOM 945 C C . LEU A 1 126 ? 4.904 0.142 -21.580 1.00 89.44 126 LEU A C 1
ATOM 947 O O . LEU A 1 126 ? 3.743 -0.224 -21.733 1.00 89.44 126 LEU A O 1
ATOM 951 N N . LEU A 1 127 ? 5.439 1.167 -22.252 1.00 89.75 127 LEU A N 1
ATOM 952 C CA . LEU A 1 127 ? 4.701 2.001 -23.207 1.00 89.75 127 LEU A CA 1
ATOM 953 C C . LEU A 1 127 ? 4.328 1.262 -24.498 1.00 89.75 127 LEU A C 1
ATOM 955 O O . LEU A 1 127 ? 3.399 1.674 -25.185 1.00 89.75 127 LEU A O 1
ATOM 959 N N . ASN A 1 128 ? 5.041 0.180 -24.808 1.00 90.25 128 ASN A N 1
ATOM 960 C CA . ASN A 1 128 ? 4.841 -0.621 -26.010 1.00 90.25 128 ASN A CA 1
ATOM 961 C C . ASN A 1 128 ? 4.052 -1.907 -25.728 1.00 90.25 128 ASN A C 1
ATOM 963 O O . ASN A 1 128 ? 3.807 -2.672 -26.659 1.00 90.25 128 ASN A O 1
ATOM 967 N N . LEU A 1 129 ? 3.656 -2.156 -24.474 1.00 88.75 129 LEU A N 1
ATOM 968 C CA . LEU A 1 129 ? 2.736 -3.241 -24.158 1.00 88.75 129 LEU A CA 1
ATOM 969 C C . LEU A 1 129 ? 1.353 -2.921 -24.723 1.00 88.75 129 LEU A C 1
ATOM 971 O O . LEU A 1 129 ? 0.850 -1.802 -24.608 1.00 88.75 129 LEU A O 1
ATOM 975 N N . GLY A 1 130 ? 0.723 -3.933 -25.309 1.00 81.25 130 GLY A N 1
ATOM 976 C CA . GLY A 1 130 ? -0.573 -3.822 -25.950 1.00 81.25 130 GLY A CA 1
ATOM 977 C C . GLY A 1 130 ? -1.610 -3.168 -25.023 1.00 81.25 130 GLY A C 1
ATOM 978 O O . GLY A 1 130 ? -1.780 -3.601 -23.875 1.00 81.25 130 GLY A O 1
ATOM 979 N N . PRO A 1 131 ? -2.367 -2.166 -25.509 1.00 72.62 131 PRO A N 1
ATOM 980 C CA . PRO A 1 131 ? -3.300 -1.393 -24.684 1.00 72.62 131 PRO A CA 1
ATOM 981 C C . PRO A 1 131 ? -4.429 -2.251 -24.092 1.00 72.62 131 PRO A C 1
ATOM 983 O O . PRO A 1 131 ? -5.030 -1.888 -23.084 1.00 72.62 131 PRO A O 1
ATOM 986 N N . PHE A 1 132 ? -4.690 -3.420 -24.685 1.00 72.06 132 PHE A N 1
ATOM 987 C CA . PHE A 1 132 ? -5.764 -4.332 -24.295 1.00 72.06 132 PHE A CA 1
ATOM 988 C C . PHE A 1 132 ? -5.385 -5.329 -23.190 1.00 72.06 132 PHE A C 1
ATOM 990 O O . PHE A 1 132 ? -6.202 -6.174 -22.835 1.00 72.06 132 PHE A O 1
ATOM 997 N N . GLY A 1 133 ? -4.170 -5.251 -22.629 1.00 72.88 133 GLY A N 1
ATOM 998 C CA . GLY A 1 133 ? -3.778 -6.078 -21.480 1.00 72.88 133 GLY A CA 1
ATOM 999 C C . GLY A 1 133 ? -3.717 -7.583 -21.765 1.00 72.88 133 GLY A C 1
ATOM 1000 O O . GLY A 1 133 ? -3.807 -8.373 -20.832 1.00 72.88 133 GLY A O 1
ATOM 1001 N N . LEU A 1 134 ? -3.562 -7.967 -23.036 1.00 87.69 134 LEU A N 1
ATOM 1002 C CA . LEU A 1 134 ? -3.403 -9.358 -23.486 1.00 87.69 134 LEU A CA 1
ATOM 1003 C C . LEU A 1 134 ? -1.932 -9.786 -23.583 1.00 87.69 134 LEU A C 1
ATOM 1005 O O . LEU A 1 134 ? -1.602 -10.770 -24.241 1.00 87.69 134 LEU A O 1
ATOM 1009 N N . GLU A 1 135 ? -1.040 -9.017 -22.965 1.00 93.19 135 GLU A N 1
ATOM 1010 C CA . GLU A 1 135 ? 0.395 -9.260 -22.964 1.00 93.19 135 GLU A CA 1
ATOM 1011 C C . GLU A 1 135 ? 0.925 -9.295 -21.531 1.00 93.19 135 GLU A C 1
ATOM 1013 O O . GLU A 1 135 ? 0.475 -8.560 -20.646 1.00 93.19 135 GLU A O 1
ATOM 1018 N N . CYS A 1 136 ? 1.884 -10.187 -21.301 1.00 92.81 136 CYS A N 1
ATOM 1019 C CA . CYS A 1 136 ? 2.403 -10.502 -19.986 1.00 92.81 136 CYS A CA 1
ATOM 1020 C C . CYS A 1 136 ? 3.206 -9.330 -19.421 1.00 92.81 136 CYS A C 1
ATOM 1022 O O . CYS A 1 136 ? 4.191 -8.889 -20.010 1.00 92.81 136 CYS A O 1
ATOM 1024 N N . ARG A 1 137 ? 2.821 -8.889 -18.221 1.00 92.75 137 ARG A N 1
ATOM 1025 C CA . ARG A 1 137 ? 3.436 -7.765 -17.499 1.00 92.75 137 ARG A CA 1
ATOM 1026 C C . ARG A 1 137 ? 4.490 -8.203 -16.484 1.00 92.75 137 ARG A C 1
ATOM 1028 O O . ARG A 1 137 ? 4.703 -7.522 -15.483 1.00 92.75 137 ARG A O 1
ATOM 1035 N N . TRP A 1 138 ? 5.089 -9.373 -16.679 1.00 92.19 138 TRP A N 1
ATOM 1036 C CA . TRP A 1 138 ? 6.173 -9.820 -15.811 1.00 92.19 138 TRP A CA 1
ATOM 1037 C C . TRP A 1 138 ? 7.432 -9.002 -16.117 1.00 92.19 138 TRP A C 1
ATOM 1039 O O . TRP A 1 138 ? 7.762 -8.892 -17.298 1.00 92.19 138 TRP A O 1
ATOM 1049 N N . PRO A 1 139 ? 8.094 -8.395 -15.116 1.00 90.94 139 PRO A N 1
ATOM 1050 C CA . PRO A 1 139 ? 9.298 -7.608 -15.347 1.00 90.94 139 PRO A CA 1
ATOM 1051 C C . PRO A 1 139 ? 10.467 -8.523 -15.715 1.00 90.94 139 PRO A C 1
ATOM 1053 O O . PRO A 1 139 ? 10.719 -9.517 -15.030 1.00 90.94 139 PRO A O 1
ATOM 1056 N N . ASP A 1 140 ? 11.197 -8.168 -16.766 1.00 85.50 140 ASP A N 1
ATOM 1057 C CA . ASP A 1 140 ? 12.412 -8.888 -17.124 1.00 85.50 140 ASP A CA 1
ATOM 1058 C C . ASP A 1 140 ? 13.594 -8.335 -16.349 1.00 85.50 140 ASP A C 1
ATOM 1060 O O . ASP A 1 140 ? 13.843 -7.132 -16.323 1.00 85.50 140 ASP A O 1
ATOM 1064 N N . ASN A 1 141 ? 14.352 -9.238 -15.740 1.00 73.31 141 ASN A N 1
ATOM 1065 C CA . ASN A 1 141 ? 15.571 -8.871 -15.029 1.00 73.31 141 ASN A CA 1
ATOM 1066 C C . ASN A 1 141 ? 16.832 -9.085 -15.877 1.00 73.31 141 ASN A C 1
ATOM 1068 O O . ASN A 1 141 ? 17.904 -8.647 -15.475 1.00 73.31 141 ASN A O 1
ATOM 1072 N N . GLU A 1 142 ? 16.712 -9.753 -17.029 1.00 66.25 142 GLU A N 1
ATOM 1073 C CA . GLU A 1 142 ? 17.850 -10.171 -17.860 1.00 66.25 142 GLU A CA 1
ATOM 1074 C C . GLU A 1 142 ? 18.389 -9.046 -18.749 1.00 66.25 142 GLU A C 1
ATOM 1076 O O . GLU A 1 142 ? 19.593 -8.969 -18.973 1.00 66.25 142 GLU A O 1
ATOM 1081 N N . LEU A 1 143 ? 17.511 -8.152 -19.214 1.00 63.62 143 LEU A N 1
ATOM 1082 C CA . LEU A 1 143 ? 17.849 -7.046 -20.115 1.00 63.62 143 LEU A CA 1
ATOM 1083 C C . LEU A 1 143 ? 17.726 -5.675 -19.436 1.00 63.62 143 LEU A C 1
ATOM 1085 O O . LEU A 1 143 ? 17.490 -4.672 -20.106 1.00 63.62 143 LEU A O 1
ATOM 1089 N N . ASN A 1 144 ? 17.856 -5.629 -18.105 1.00 56.69 144 ASN A N 1
ATOM 1090 C CA . ASN A 1 144 ? 17.911 -4.378 -17.347 1.00 56.69 144 ASN A CA 1
ATOM 1091 C C . ASN A 1 144 ? 19.258 -3.680 -17.585 1.00 56.69 144 ASN A C 1
ATOM 1093 O O . ASN A 1 144 ? 20.065 -3.503 -16.673 1.00 56.69 144 ASN A O 1
ATOM 1097 N N . ASP A 1 145 ? 19.493 -3.248 -18.821 1.00 60.00 145 ASP A N 1
ATOM 1098 C CA . ASP A 1 145 ? 20.327 -2.080 -19.035 1.00 60.00 145 ASP A CA 1
ATOM 1099 C C . ASP A 1 145 ? 19.625 -0.940 -18.287 1.00 60.00 145 ASP A C 1
ATOM 1101 O O . ASP A 1 145 ? 18.420 -0.734 -18.451 1.00 60.00 145 ASP A O 1
ATOM 1105 N N . ALA A 1 146 ? 20.337 -0.247 -17.396 1.00 61.34 146 ALA A N 1
ATOM 1106 C CA . ALA A 1 146 ? 19.761 0.606 -16.344 1.00 61.34 146 ALA A CA 1
ATOM 1107 C C . ALA A 1 146 ? 18.845 1.754 -16.837 1.00 61.34 146 ALA A C 1
ATOM 1109 O O . ALA A 1 146 ? 18.309 2.516 -16.034 1.00 61.34 146 ALA A O 1
ATOM 1110 N N . SER A 1 147 ? 18.684 1.903 -18.151 1.00 70.44 147 SER A N 1
ATOM 1111 C CA . SER A 1 147 ? 17.904 2.940 -18.809 1.00 70.44 147 SER A CA 1
ATOM 1112 C C . SER A 1 147 ? 16.441 2.566 -19.080 1.00 70.44 147 SER A C 1
ATOM 1114 O O . SER A 1 147 ? 15.620 3.482 -19.162 1.00 70.44 147 SER A O 1
ATOM 1116 N N . GLN A 1 148 ? 16.077 1.280 -19.218 1.00 79.94 148 GLN A N 1
ATOM 1117 C CA . GLN A 1 148 ? 14.707 0.891 -19.592 1.00 79.94 148 GLN A CA 1
ATOM 1118 C C . GLN A 1 148 ? 14.241 -0.412 -18.934 1.00 79.94 148 GLN A C 1
ATOM 1120 O O . GLN A 1 148 ? 14.773 -1.487 -19.187 1.00 79.94 148 GLN A O 1
ATOM 1125 N N . GLN A 1 149 ? 13.169 -0.317 -18.141 1.00 86.06 149 GLN A N 1
ATOM 1126 C CA . GLN A 1 149 ? 12.483 -1.489 -17.604 1.00 86.06 149 GLN A CA 1
ATOM 1127 C C . GLN A 1 149 ? 11.667 -2.170 -18.710 1.00 86.06 149 GLN A C 1
ATOM 1129 O O . GLN A 1 149 ? 10.768 -1.560 -19.303 1.00 86.06 149 GLN A O 1
ATOM 1134 N N . THR A 1 150 ? 11.970 -3.440 -18.962 1.00 90.81 150 THR A N 1
ATOM 1135 C CA . THR A 1 150 ? 11.300 -4.270 -19.968 1.00 90.81 150 THR A CA 1
ATOM 1136 C C . THR A 1 150 ? 10.417 -5.339 -19.325 1.00 90.81 150 THR A C 1
ATOM 1138 O O . THR A 1 150 ? 10.526 -5.643 -18.132 1.00 90.81 150 THR A O 1
ATOM 1141 N N . PHE A 1 151 ? 9.477 -5.861 -20.111 1.00 92.31 151 PHE A N 1
ATOM 1142 C CA . PHE A 1 151 ? 8.490 -6.842 -19.682 1.00 92.31 151 PHE A CA 1
ATOM 1143 C C . PHE A 1 151 ? 8.389 -8.002 -20.672 1.00 92.31 151 PHE A C 1
ATOM 1145 O O . PHE A 1 151 ? 8.579 -7.830 -21.879 1.00 92.31 151 PHE A O 1
ATOM 1152 N N . CYS A 1 152 ? 7.959 -9.156 -20.157 1.00 92.56 152 CYS A N 1
ATOM 1153 C CA . CYS A 1 152 ? 7.820 -10.403 -20.902 1.00 92.56 152 CYS A CA 1
ATOM 1154 C C . CYS A 1 152 ? 7.079 -10.255 -22.241 1.00 92.56 152 CYS A C 1
ATOM 1156 O O . CYS A 1 152 ? 7.517 -10.795 -23.255 1.00 92.56 152 CYS A O 1
ATOM 1158 N N . GLY A 1 153 ? 5.929 -9.574 -22.265 1.00 91.81 153 GLY A N 1
ATOM 1159 C CA . GLY A 1 153 ? 5.172 -9.316 -23.496 1.00 91.81 153 GLY A CA 1
ATOM 1160 C C . GLY A 1 153 ? 4.576 -10.558 -24.181 1.00 91.81 153 GLY A C 1
ATOM 1161 O O . GLY A 1 153 ? 3.995 -10.442 -25.260 1.00 91.81 153 GLY A O 1
ATOM 1162 N N . ALA A 1 154 ? 4.706 -11.755 -23.601 1.00 92.12 154 ALA A N 1
ATOM 1163 C CA . ALA A 1 154 ? 4.078 -12.971 -24.120 1.00 92.12 154 ALA A CA 1
ATOM 1164 C C . ALA A 1 154 ? 2.542 -12.864 -24.070 1.00 92.12 154 ALA A C 1
ATOM 1166 O O . ALA A 1 154 ? 2.019 -12.246 -23.139 1.00 92.12 154 ALA A O 1
ATOM 1167 N N . PRO A 1 155 ? 1.806 -13.478 -25.012 1.00 91.56 155 PRO A N 1
ATOM 1168 C CA . PRO A 1 155 ? 0.349 -13.439 -25.001 1.00 91.56 155 PRO A CA 1
ATOM 1169 C C . PRO A 1 155 ? -0.211 -14.039 -23.706 1.00 91.56 155 PRO A C 1
ATOM 1171 O O . PRO A 1 155 ? 0.291 -15.045 -23.191 1.00 91.56 155 PRO A O 1
ATOM 1174 N N . THR A 1 156 ? -1.259 -13.418 -23.175 1.00 91.81 156 THR A N 1
ATOM 1175 C CA . THR A 1 156 ? -1.977 -13.886 -21.987 1.00 91.81 156 THR A CA 1
ATOM 1176 C C . THR A 1 156 ? -3.380 -14.357 -22.356 1.00 91.81 156 THR A C 1
ATOM 1178 O O . THR A 1 156 ? -3.941 -13.981 -23.386 1.00 91.81 156 THR A O 1
ATOM 1181 N N . ALA A 1 157 ? -3.961 -15.214 -21.513 1.00 84.75 157 ALA A N 1
ATOM 1182 C CA . ALA A 1 157 ? -5.386 -15.516 -21.605 1.00 84.75 157 ALA A CA 1
ATOM 1183 C C . ALA A 1 157 ? -6.207 -14.240 -21.343 1.00 84.75 157 ALA A C 1
ATOM 1185 O O . ALA A 1 157 ? -5.753 -13.354 -20.619 1.00 84.75 157 ALA A O 1
ATOM 1186 N N . HIS A 1 158 ? -7.418 -14.146 -21.902 1.00 81.88 158 HIS A N 1
ATOM 1187 C CA . HIS A 1 158 ? -8.275 -12.965 -21.755 1.00 81.88 158 HIS A CA 1
ATOM 1188 C C . HIS A 1 158 ? -8.392 -12.507 -20.290 1.00 81.88 158 HIS A C 1
ATOM 1190 O O . HIS A 1 158 ? -8.921 -13.222 -19.442 1.00 81.88 158 HIS A O 1
ATOM 1196 N N . GLY A 1 159 ? -7.891 -11.299 -20.011 1.00 80.50 159 GLY A N 1
ATOM 1197 C CA . GLY A 1 159 ? -7.931 -10.671 -18.687 1.00 80.50 159 GLY A CA 1
ATOM 1198 C C . GLY A 1 159 ? -6.823 -11.095 -17.714 1.00 80.50 159 GLY A C 1
ATOM 1199 O O . GLY A 1 159 ? -6.774 -10.570 -16.603 1.00 80.50 159 GLY A O 1
ATOM 1200 N N . ALA A 1 160 ? -5.922 -12.003 -18.096 1.00 87.12 160 ALA A N 1
ATOM 1201 C CA . ALA A 1 160 ? -4.787 -12.381 -17.262 1.00 87.12 160 ALA A CA 1
ATOM 1202 C C . ALA A 1 160 ? -3.628 -11.381 -17.405 1.00 87.12 160 ALA A C 1
ATOM 1204 O O . ALA A 1 160 ? -3.216 -11.031 -18.509 1.00 87.12 160 ALA A O 1
ATOM 1205 N N . SER A 1 161 ? -3.046 -10.974 -16.274 1.00 90.38 161 SER A N 1
ATOM 1206 C CA . SER A 1 161 ? -1.888 -10.064 -16.239 1.00 90.38 161 SER A CA 1
ATOM 1207 C C . SER A 1 161 ? -0.567 -10.730 -16.642 1.00 90.38 161 SER A C 1
ATOM 1209 O O . SER A 1 161 ? 0.397 -10.041 -16.987 1.00 90.38 161 SER A O 1
ATOM 1211 N N . TYR A 1 162 ? -0.495 -12.062 -16.570 1.00 92.38 162 TYR A N 1
ATOM 1212 C CA . TYR A 1 162 ? 0.720 -12.841 -16.799 1.00 92.38 162 TYR A CA 1
ATOM 1213 C C . TYR A 1 162 ? 0.450 -14.026 -17.730 1.00 92.38 162 TYR A C 1
ATOM 1215 O O . TYR A 1 162 ? -0.654 -14.572 -17.739 1.00 92.38 162 TYR A O 1
ATOM 1223 N N . CYS A 1 163 ? 1.458 -14.430 -18.509 1.00 91.62 163 CYS A N 1
ATOM 1224 C CA . CYS A 1 163 ? 1.407 -15.676 -19.273 1.00 91.62 163 CYS A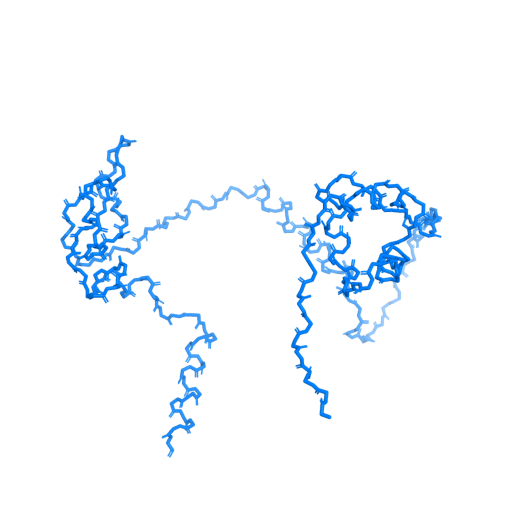 CA 1
ATOM 1225 C C . CYS A 1 163 ? 1.470 -16.878 -18.318 1.00 91.62 163 CYS A C 1
ATOM 1227 O O . CYS A 1 163 ? 1.867 -16.724 -17.163 1.00 91.62 163 CYS A O 1
ATOM 1229 N N . CYS A 1 164 ? 1.122 -18.080 -18.786 1.00 89.25 164 CYS A N 1
ATOM 1230 C CA . CYS A 1 164 ? 1.044 -19.276 -17.934 1.00 89.25 164 CYS A CA 1
ATOM 1231 C C . CYS A 1 164 ? 2.326 -19.534 -17.120 1.00 89.25 164 CYS A C 1
ATOM 1233 O O . CYS A 1 164 ? 2.251 -19.849 -15.934 1.00 89.25 164 CYS A O 1
ATOM 1235 N N . ALA A 1 165 ? 3.496 -19.341 -17.731 1.00 89.88 165 ALA A N 1
ATOM 1236 C CA . ALA A 1 165 ? 4.786 -19.544 -17.078 1.00 89.88 165 ALA A CA 1
ATOM 1237 C C . ALA A 1 165 ? 5.015 -18.553 -15.919 1.00 89.88 165 ALA A C 1
ATOM 1239 O O . ALA A 1 165 ? 5.322 -18.954 -14.799 1.00 89.88 165 ALA A O 1
ATOM 1240 N N . HIS A 1 166 ? 4.778 -17.259 -16.150 1.00 91.31 166 HIS A N 1
ATOM 1241 C CA . HIS A 1 166 ? 4.921 -16.227 -15.119 1.00 91.31 166 HIS A CA 1
ATOM 1242 C C . HIS A 1 166 ? 3.798 -16.255 -14.078 1.00 91.31 166 HIS A C 1
ATOM 1244 O O . HIS A 1 166 ? 4.013 -15.921 -12.914 1.00 91.31 166 HIS A O 1
ATOM 1250 N N . MET A 1 167 ? 2.611 -16.718 -14.462 1.00 89.12 167 MET A N 1
ATOM 1251 C CA . MET A 1 167 ? 1.491 -16.928 -13.555 1.00 89.12 167 MET A CA 1
ATOM 1252 C C . MET A 1 167 ? 1.814 -17.992 -12.497 1.00 89.12 167 MET A C 1
ATOM 1254 O O . MET A 1 167 ? 1.511 -17.792 -11.321 1.00 89.12 167 MET A O 1
ATOM 1258 N N . ALA A 1 168 ? 2.499 -19.075 -12.883 1.00 85.50 168 ALA A N 1
ATOM 1259 C CA . ALA A 1 168 ? 2.939 -20.118 -11.955 1.00 85.50 168 ALA A CA 1
ATOM 1260 C C . ALA A 1 168 ? 3.915 -19.583 -10.889 1.00 85.50 168 ALA A C 1
ATOM 1262 O O . ALA A 1 168 ? 3.881 -20.006 -9.731 1.00 85.50 168 ALA A O 1
ATOM 1263 N N . ILE A 1 169 ? 4.752 -18.605 -11.248 1.00 87.25 169 ILE A N 1
ATOM 1264 C CA . ILE A 1 169 ? 5.661 -17.950 -10.299 1.00 87.25 169 ILE A CA 1
ATOM 1265 C C . ILE A 1 169 ? 4.909 -16.964 -9.404 1.00 87.25 169 ILE A C 1
ATOM 1267 O O . ILE A 1 169 ? 5.147 -16.951 -8.191 1.00 87.25 169 ILE A O 1
ATOM 1271 N N . ALA A 1 170 ? 4.015 -16.159 -9.991 1.00 85.31 170 ALA A N 1
ATOM 1272 C CA . ALA A 1 170 ? 3.249 -15.120 -9.304 1.00 85.31 170 ALA A CA 1
ATOM 1273 C C . ALA A 1 170 ? 2.344 -15.692 -8.208 1.00 85.31 170 ALA A C 1
ATOM 1275 O O . ALA A 1 170 ? 2.297 -15.155 -7.103 1.00 85.31 170 ALA A O 1
ATOM 1276 N N . TRP A 1 171 ? 1.648 -16.793 -8.497 1.00 80.44 171 TRP A N 1
ATOM 1277 C CA . TRP A 1 171 ? 0.795 -17.454 -7.510 1.00 80.44 171 TRP A CA 1
ATOM 1278 C C . TRP A 1 171 ? 1.586 -18.212 -6.446 1.00 80.44 171 TRP A C 1
ATOM 1280 O O . TRP A 1 171 ? 1.102 -18.398 -5.329 1.00 80.44 171 TRP A O 1
ATOM 1290 N N . GLY A 1 172 ? 2.827 -18.596 -6.749 1.00 70.75 172 GLY A N 1
ATOM 1291 C CA . GLY A 1 172 ? 3.650 -19.378 -5.842 1.00 70.75 172 GLY A CA 1
ATOM 1292 C C . GLY A 1 172 ? 2.966 -20.676 -5.398 1.00 70.75 172 GLY A C 1
ATOM 1293 O O . GLY A 1 172 ? 1.952 -21.110 -5.931 1.00 70.75 172 GLY A O 1
ATOM 1294 N N . ILE A 1 173 ? 3.528 -21.310 -4.372 1.00 66.31 173 ILE A N 1
ATOM 1295 C CA . ILE A 1 173 ? 2.974 -22.540 -3.780 1.00 66.31 173 ILE A CA 1
ATOM 1296 C C . ILE A 1 173 ? 1.912 -22.192 -2.710 1.00 66.31 173 ILE A C 1
ATOM 1298 O O . ILE A 1 173 ? 1.558 -23.031 -1.881 1.00 66.31 173 ILE A O 1
ATOM 1302 N N . GLY A 1 174 ? 1.483 -20.927 -2.656 1.00 66.62 174 GLY A N 1
ATOM 1303 C CA . GLY A 1 174 ? 0.740 -20.321 -1.556 1.00 66.62 174 GLY A CA 1
ATOM 1304 C C . GLY A 1 174 ? 1.510 -20.232 -0.229 1.00 66.62 174 GLY A C 1
ATOM 1305 O O . GLY A 1 174 ? 2.607 -20.775 -0.055 1.00 66.62 174 GLY A O 1
ATOM 1306 N N . THR A 1 175 ? 0.933 -19.544 0.749 1.00 71.12 175 THR A N 1
ATOM 1307 C CA . THR A 1 175 ? 1.356 -19.629 2.156 1.00 71.12 175 THR A CA 1
ATOM 1308 C C . THR A 1 175 ? 1.015 -21.007 2.749 1.00 71.12 175 THR A C 1
ATOM 1310 O O . THR A 1 175 ? 0.205 -21.758 2.203 1.00 71.12 175 THR A O 1
ATOM 1313 N N . ALA A 1 176 ? 1.625 -21.387 3.881 1.00 69.12 176 ALA A N 1
ATOM 1314 C CA . ALA A 1 176 ? 1.273 -22.644 4.560 1.00 69.12 176 ALA A CA 1
ATOM 1315 C C . ALA A 1 176 ? -0.228 -22.712 4.912 1.00 69.12 176 ALA A C 1
ATOM 1317 O O . ALA A 1 176 ? -0.847 -23.768 4.786 1.00 69.12 176 ALA A O 1
ATOM 1318 N N . SER A 1 177 ? -0.820 -21.570 5.273 1.00 75.75 177 SER A N 1
ATOM 1319 C CA . SER A 1 177 ? -2.258 -21.409 5.500 1.00 75.75 177 SER A CA 1
ATOM 1320 C C . SER A 1 177 ? -3.094 -21.604 4.235 1.00 75.75 177 SER A C 1
ATOM 1322 O O . SER A 1 177 ? -4.106 -22.293 4.298 1.00 75.75 177 SER A O 1
ATOM 1324 N N . GLU A 1 178 ? -2.673 -21.072 3.085 1.00 75.00 178 GLU A N 1
ATOM 1325 C CA . GLU A 1 178 ? -3.391 -21.254 1.811 1.00 75.00 178 GLU A CA 1
ATOM 1326 C C . GLU A 1 178 ? -3.387 -22.717 1.357 1.00 75.00 178 GLU A C 1
ATOM 1328 O O . GLU A 1 178 ? -4.427 -23.247 0.964 1.00 75.00 178 GLU A O 1
ATOM 1333 N N . ARG A 1 179 ? -2.250 -23.414 1.496 1.00 74.25 179 ARG A N 1
ATOM 1334 C CA . ARG A 1 179 ? -2.179 -24.857 1.211 1.00 74.25 179 ARG A CA 1
ATOM 1335 C C . ARG A 1 179 ? -3.060 -25.678 2.146 1.00 74.25 179 ARG A C 1
ATOM 1337 O O . ARG A 1 179 ? -3.722 -26.610 1.696 1.00 74.25 179 ARG A O 1
ATOM 1344 N N . SER A 1 180 ? -3.080 -25.338 3.436 1.00 71.50 180 SER A N 1
ATOM 1345 C CA . SER A 1 180 ? -3.940 -26.021 4.405 1.00 71.50 180 SER A CA 1
ATOM 1346 C C . SER A 1 180 ? -5.420 -25.785 4.108 1.00 71.50 180 SER A C 1
ATOM 1348 O O . SER A 1 180 ? -6.198 -26.727 4.184 1.00 71.50 180 SER A O 1
ATOM 1350 N N . ALA A 1 181 ? -5.806 -24.565 3.723 1.00 78.69 181 ALA A N 1
ATOM 1351 C CA . ALA A 1 181 ? -7.189 -24.233 3.392 1.00 78.69 181 ALA A CA 1
ATOM 1352 C C . ALA A 1 181 ? -7.684 -24.995 2.152 1.00 78.69 181 ALA A C 1
ATOM 1354 O O . ALA A 1 181 ? -8.780 -25.550 2.175 1.00 78.69 181 ALA A O 1
ATOM 1355 N N . LEU A 1 182 ? -6.860 -25.096 1.101 1.00 73.75 182 LEU A N 1
ATOM 1356 C CA . LEU A 1 182 ? -7.181 -25.915 -0.075 1.00 73.75 182 LEU A CA 1
ATOM 1357 C C . LEU A 1 182 ? -7.351 -27.395 0.279 1.00 73.75 182 LEU A C 1
ATOM 1359 O O . LEU A 1 182 ? -8.282 -28.034 -0.206 1.00 73.75 182 LEU A O 1
ATOM 1363 N N . LYS A 1 183 ? -6.490 -27.933 1.152 1.00 73.44 183 LYS A N 1
ATOM 1364 C CA . LYS A 1 183 ? -6.613 -29.312 1.636 1.00 73.44 183 LYS A CA 1
ATOM 1365 C C . LYS A 1 183 ? -7.935 -29.529 2.376 1.00 73.44 183 LYS A C 1
ATOM 1367 O O . LYS A 1 183 ? -8.644 -30.478 2.064 1.00 73.44 183 LYS A O 1
ATOM 1372 N N . THR A 1 184 ? -8.300 -28.621 3.279 1.00 81.75 184 THR A N 1
ATOM 1373 C CA . THR A 1 184 ? -9.573 -28.693 4.010 1.00 81.75 184 THR A CA 1
ATOM 1374 C C . THR A 1 184 ? -10.784 -28.612 3.074 1.00 81.75 184 THR A C 1
ATOM 1376 O O . THR A 1 184 ? -11.744 -29.350 3.264 1.00 81.75 184 THR A O 1
ATOM 1379 N N . LEU A 1 185 ? -10.742 -27.774 2.033 1.00 76.25 185 LEU A N 1
ATOM 1380 C CA . LEU A 1 185 ? -11.817 -27.686 1.032 1.00 76.25 185 LEU A CA 1
ATOM 1381 C C . LEU A 1 185 ? -11.954 -28.971 0.193 1.00 76.25 185 LEU A C 1
ATOM 1383 O O . LEU A 1 185 ? -13.067 -29.407 -0.099 1.00 76.25 185 LEU A O 1
ATOM 1387 N N . LEU A 1 186 ? -10.834 -29.599 -0.176 1.00 76.88 186 LEU A N 1
ATOM 1388 C CA . LEU A 1 186 ? -10.821 -30.879 -0.895 1.00 76.88 186 LEU A CA 1
ATOM 1389 C C . LEU A 1 186 ? -11.290 -32.052 -0.022 1.00 76.88 186 LEU A C 1
ATOM 1391 O O . LEU A 1 186 ? -11.914 -32.979 -0.525 1.00 76.88 186 LEU A O 1
ATOM 1395 N N . GLU A 1 187 ? -10.996 -32.024 1.276 1.00 77.06 187 GLU A N 1
ATOM 1396 C CA . GLU A 1 187 ? -11.494 -33.016 2.237 1.00 77.06 187 GLU A CA 1
ATOM 1397 C C . GLU A 1 187 ? -12.994 -32.844 2.500 1.00 77.06 187 GLU A C 1
ATOM 1399 O O . GLU A 1 187 ? -13.704 -33.836 2.592 1.00 77.06 187 GLU A O 1
ATOM 1404 N N . ALA A 1 188 ? -13.494 -31.606 2.548 1.00 72.38 188 ALA A N 1
ATOM 1405 C CA . ALA A 1 188 ? -14.915 -31.306 2.742 1.00 72.38 188 ALA A CA 1
ATOM 1406 C C . ALA A 1 188 ? -15.800 -31.595 1.512 1.00 72.38 188 ALA A C 1
ATOM 1408 O O . ALA A 1 188 ? -17.022 -31.529 1.611 1.00 72.38 188 ALA A O 1
ATOM 1409 N N . SER A 1 189 ? -15.197 -31.865 0.351 1.00 70.50 189 SER A N 1
ATOM 1410 C CA . SER A 1 189 ? -15.896 -32.189 -0.903 1.00 70.50 189 SER A CA 1
ATOM 1411 C C . SER A 1 189 ? -15.899 -33.686 -1.238 1.00 70.50 189 SER A C 1
ATOM 1413 O O . SER A 1 189 ? -16.378 -34.066 -2.307 1.00 70.50 189 SER A O 1
ATOM 1415 N N . ARG A 1 190 ? -15.377 -34.526 -0.337 1.00 61.09 190 ARG A N 1
ATOM 1416 C CA . ARG A 1 190 ? -15.461 -35.992 -0.386 1.00 61.09 190 ARG A CA 1
ATOM 1417 C C . ARG A 1 190 ? -16.558 -36.492 0.542 1.00 61.09 190 ARG A C 1
ATOM 1419 O O . ARG A 1 190 ? -17.173 -37.513 0.173 1.00 61.09 190 ARG A O 1
#